Protein AF-0000000082936813 (afdb_homodimer)

InterPro domains:
  IPR010419 Carbon monoxide dehydrogenase subunit G [PF06240] (6-143)
  IPR010419 Carbon monoxide dehydrogenase subunit G [PTHR38588] (1-147)
  IPR023393 START-like domain superfamily [G3DSA:3.30.530.20] (1-150)

Structure (mmCIF, N/CA/C/O backbone):
data_AF-0000000082936813-model_v1
#
loop_
_entity.id
_entity.type
_entity.pdbx_description
1 polymer 'Carbon monoxide dehydrogenase subunit G'
#
loop_
_atom_site.group_PDB
_atom_site.id
_atom_site.type_symbol
_atom_site.label_atom_id
_atom_site.label_alt_id
_atom_site.label_comp_id
_atom_site.label_asym_id
_atom_site.label_entity_id
_atom_site.label_seq_id
_atom_site.pdbx_PDB_ins_code
_atom_site.Cartn_x
_atom_site.Cartn_y
_atom_site.Cartn_z
_atom_site.occupancy
_atom_site.B_iso_or_equiv
_atom_site.auth_seq_id
_atom_site.auth_comp_id
_atom_site.auth_asym_id
_atom_site.auth_atom_id
_atom_site.pdbx_PDB_model_num
ATOM 1 N N . MET A 1 1 ? 15.195 -4.957 1.199 1 90.19 1 MET A N 1
ATOM 2 C CA . MET A 1 1 ? 14.102 -4.023 1.428 1 90.19 1 MET A CA 1
ATOM 3 C C . MET A 1 1 ? 12.844 -4.762 1.879 1 90.19 1 MET A C 1
ATOM 5 O O . MET A 1 1 ? 12.539 -5.844 1.373 1 90.19 1 MET A O 1
ATOM 9 N N . TYR A 1 2 ? 12.188 -4.27 2.873 1 93.12 2 TYR A N 1
ATOM 10 C CA . TYR A 1 2 ? 10.945 -4.812 3.418 1 93.12 2 TYR A CA 1
ATOM 11 C C . TYR A 1 2 ? 9.742 -4.008 2.951 1 93.12 2 TYR A C 1
ATOM 13 O O . TYR A 1 2 ? 9.75 -2.775 3.006 1 93.12 2 TYR A O 1
ATOM 21 N N . LEU A 1 3 ? 8.719 -4.801 2.412 1 95.38 3 LEU A N 1
ATOM 22 C CA . LEU A 1 3 ? 7.496 -4.164 1.927 1 95.38 3 LEU A CA 1
ATOM 23 C C . LEU A 1 3 ? 6.258 -4.855 2.496 1 95.38 3 LEU A C 1
ATOM 25 O O . LEU A 1 3 ? 6.258 -6.07 2.695 1 95.38 3 LEU A O 1
ATOM 29 N N . LYS A 1 4 ? 5.242 -4.105 2.748 1 95.19 4 LYS A N 1
ATOM 30 C CA . LYS A 1 4 ? 3.969 -4.668 3.189 1 95.19 4 LYS A CA 1
ATOM 31 C C . LYS A 1 4 ? 2.795 -3.859 2.643 1 95.19 4 LYS A C 1
ATOM 33 O O . LYS A 1 4 ? 2.912 -2.65 2.43 1 95.19 4 LYS A O 1
ATOM 38 N N . ASN A 1 5 ? 1.759 -4.504 2.393 1 96.44 5 ASN A N 1
ATOM 39 C CA . ASN A 1 5 ? 0.532 -3.863 1.931 1 96.44 5 ASN A CA 1
ATOM 40 C C . ASN A 1 5 ? -0.662 -4.809 2.02 1 96.44 5 ASN A C 1
ATOM 42 O O . ASN A 1 5 ? -0.524 -5.949 2.471 1 96.44 5 ASN A O 1
ATOM 46 N N . GLN A 1 6 ? -1.822 -4.297 1.641 1 96.19 6 GLN A N 1
ATOM 47 C CA . GLN A 1 6 ? -3.047 -5.09 1.658 1 96.19 6 GLN A CA 1
ATOM 48 C C . GLN A 1 6 ? -3.988 -4.672 0.531 1 96.19 6 GLN A C 1
ATOM 50 O O . GLN A 1 6 ? -3.91 -3.547 0.035 1 9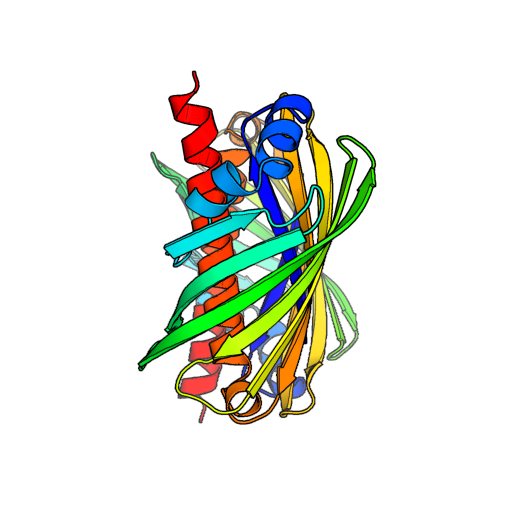6.19 6 GLN A O 1
ATOM 55 N N . PHE A 1 7 ? -4.859 -5.586 0.169 1 95.44 7 PHE A N 1
ATOM 56 C CA . PHE A 1 7 ? -5.957 -5.266 -0.737 1 95.44 7 PHE A CA 1
ATOM 57 C C . PHE A 1 7 ? -7.133 -6.211 -0.515 1 95.44 7 PHE A C 1
ATOM 59 O O . PHE A 1 7 ? -6.992 -7.242 0.146 1 95.44 7 PHE A O 1
ATOM 66 N N . LEU A 1 8 ? -8.273 -5.887 -1.036 1 95.31 8 LEU A N 1
ATOM 67 C CA . LEU A 1 8 ? -9.508 -6.641 -0.854 1 95.31 8 LEU A CA 1
ATOM 68 C C . LEU A 1 8 ? -9.93 -7.316 -2.154 1 95.31 8 LEU A C 1
ATOM 70 O O . LEU A 1 8 ? -9.781 -6.742 -3.234 1 95.31 8 LEU A O 1
ATOM 74 N N . ILE A 1 9 ? -10.438 -8.508 -1.993 1 95.75 9 ILE A N 1
ATOM 75 C CA . ILE A 1 9 ? -11.016 -9.242 -3.113 1 95.75 9 ILE A CA 1
ATOM 76 C C . ILE A 1 9 ? -12.477 -9.555 -2.822 1 95.75 9 ILE A C 1
ATOM 78 O O . ILE A 1 9 ? -12.812 -10.062 -1.748 1 95.75 9 ILE A O 1
ATOM 82 N N . GLU A 1 10 ? -13.328 -9.273 -3.791 1 94.81 10 GLU A N 1
ATOM 83 C CA . GLU A 1 10 ? -14.75 -9.586 -3.652 1 94.81 10 GLU A CA 1
ATOM 84 C C . GLU A 1 10 ? -15.023 -11.047 -3.996 1 94.81 10 GLU A C 1
ATOM 86 O O . GLU A 1 10 ? -15.695 -11.344 -4.988 1 94.81 10 GLU A O 1
ATOM 91 N N . ALA A 1 11 ? -14.609 -11.906 -3.195 1 96.25 11 ALA A N 1
ATOM 92 C CA . ALA A 1 11 ? -14.797 -13.352 -3.275 1 96.25 11 ALA A CA 1
ATOM 93 C C . ALA A 1 11 ? -14.508 -14.016 -1.931 1 96.25 11 ALA A C 1
ATOM 95 O O . ALA A 1 11 ? -13.828 -13.445 -1.08 1 96.25 11 ALA A O 1
ATOM 96 N N . SER A 1 12 ? -15 -15.172 -1.716 1 96.44 12 SER A N 1
ATOM 97 C CA . SER A 1 12 ? -14.82 -15.891 -0.458 1 96.44 12 SER A CA 1
ATOM 98 C C . SER A 1 12 ? -13.375 -16.359 -0.291 1 96.44 12 SER A C 1
ATOM 100 O O . SER A 1 12 ? -12.633 -16.469 -1.271 1 96.44 12 SER A O 1
ATOM 102 N N . GLN A 1 13 ? -13.023 -16.641 0.944 1 97.31 13 GLN A N 1
ATOM 103 C CA . GLN A 1 13 ? -11.68 -17.156 1.234 1 97.31 13 GLN A CA 1
ATOM 104 C C . GLN A 1 13 ? -11.406 -18.438 0.466 1 97.31 13 GLN A C 1
ATOM 106 O O . GLN A 1 13 ? -10.289 -18.656 -0.014 1 97.31 13 GLN A O 1
ATOM 111 N N . ASP A 1 14 ? -12.445 -19.281 0.313 1 97.25 14 ASP A N 1
ATOM 112 C CA . ASP A 1 14 ? -12.305 -20.516 -0.429 1 97.25 14 ASP A CA 1
ATOM 113 C C . ASP A 1 14 ? -11.961 -20.25 -1.894 1 97.25 14 ASP A C 1
ATOM 115 O O . ASP A 1 14 ? -11.055 -20.875 -2.447 1 97.25 14 ASP A O 1
ATOM 119 N N . GLU A 1 15 ? -12.664 -19.359 -2.48 1 96.75 15 GLU A N 1
ATOM 120 C CA . GLU A 1 15 ? -12.445 -19.031 -3.885 1 96.75 15 GLU A CA 1
ATOM 121 C C . GLU A 1 15 ? -11.062 -18.422 -4.102 1 96.75 15 GLU A C 1
ATOM 123 O O . GLU A 1 15 ? -10.352 -18.812 -5.035 1 96.75 15 GLU A O 1
ATOM 128 N N . VAL A 1 16 ? -10.688 -17.5 -3.219 1 97.88 16 VAL A N 1
ATOM 129 C CA . VAL A 1 16 ? -9.398 -16.828 -3.334 1 97.88 16 VAL A CA 1
ATOM 130 C C . VAL A 1 16 ? -8.273 -17.844 -3.166 1 97.88 16 VAL A C 1
ATOM 132 O O . VAL A 1 16 ? -7.32 -17.875 -3.949 1 97.88 16 VAL A O 1
ATOM 135 N N . TRP A 1 17 ? -8.461 -18.734 -2.201 1 98.19 17 TRP A N 1
ATOM 136 C CA . TRP A 1 17 ? -7.473 -19.781 -1.956 1 98.19 17 TRP A CA 1
ATOM 137 C C . TRP A 1 17 ? -7.289 -20.656 -3.193 1 98.19 17 TRP A C 1
ATOM 139 O O . TRP A 1 17 ? -6.156 -20.922 -3.615 1 98.19 17 TRP A O 1
ATOM 149 N N . SER A 1 18 ? -8.344 -21.047 -3.744 1 96.75 18 SER A N 1
ATOM 150 C CA . SER A 1 18 ? -8.297 -21.922 -4.914 1 96.75 18 SER A CA 1
ATOM 151 C C . SER A 1 18 ? -7.52 -21.281 -6.055 1 96.75 18 SER A C 1
ATOM 153 O O . SER A 1 18 ? -6.691 -21.938 -6.695 1 96.75 18 SER A O 1
ATOM 155 N N . VAL A 1 19 ? -7.742 -20 -6.254 1 96.12 19 VAL A N 1
ATOM 156 C CA . VAL A 1 19 ? -7.059 -19.281 -7.332 1 96.12 19 VAL A CA 1
ATOM 157 C C . VAL A 1 19 ? -5.586 -19.109 -6.977 1 96.12 19 VAL A C 1
ATOM 159 O O . VAL A 1 19 ? -4.707 -19.328 -7.812 1 96.12 19 VAL A O 1
ATOM 162 N N . PHE A 1 20 ? -5.293 -18.75 -5.691 1 97.69 20 PHE A N 1
ATOM 163 C CA . PHE A 1 20 ? -3.928 -18.438 -5.285 1 97.69 20 PHE A CA 1
ATOM 164 C C . PHE A 1 20 ? -3.066 -19.688 -5.289 1 97.69 20 PHE A C 1
ATOM 166 O O . PHE A 1 20 ? -1.852 -19.625 -5.488 1 97.69 20 PHE A O 1
ATOM 173 N N . MET A 1 21 ? -3.689 -20.828 -5.25 1 96.62 21 MET A N 1
ATOM 174 C CA . MET A 1 21 ? -2.947 -22.078 -5.234 1 96.62 21 MET A CA 1
ATOM 175 C C . MET A 1 21 ? -2.797 -22.641 -6.645 1 96.62 21 MET A C 1
ATOM 177 O O . MET A 1 21 ? -2.158 -23.672 -6.84 1 96.62 21 MET A O 1
ATOM 181 N N . ASP A 1 22 ? -3.332 -21.938 -7.574 1 94.75 22 ASP A N 1
ATOM 182 C CA . ASP A 1 22 ? -3.195 -22.281 -8.984 1 94.75 22 ASP A CA 1
ATOM 183 C C . ASP A 1 22 ? -2.205 -21.359 -9.688 1 94.75 22 ASP A C 1
ATOM 185 O O . ASP A 1 22 ? -2.582 -20.281 -10.164 1 94.75 22 ASP A O 1
ATOM 189 N N . ALA A 1 23 ? -0.978 -21.734 -9.797 1 93.62 23 ALA A N 1
ATOM 190 C CA . ALA A 1 23 ? 0.115 -20.906 -10.281 1 93.62 23 ALA A CA 1
ATOM 191 C C . ALA A 1 23 ? -0.159 -20.406 -11.695 1 93.62 23 ALA A C 1
ATOM 193 O O . ALA A 1 23 ? 0.16 -19.266 -12.039 1 93.62 23 ALA A O 1
ATOM 194 N N . GLU A 1 24 ? -0.694 -21.219 -12.5 1 91.88 24 GLU A N 1
ATOM 195 C CA . GLU A 1 24 ? -0.962 -20.844 -13.891 1 91.88 24 GLU A CA 1
ATOM 196 C C . GLU A 1 24 ? -2.066 -19.797 -13.969 1 91.88 24 GLU A C 1
ATOM 198 O O . GLU A 1 24 ? -1.962 -18.828 -14.734 1 91.88 24 GLU A O 1
ATOM 203 N N . LYS A 1 25 ? -3.117 -19.953 -13.148 1 93.25 25 LYS A N 1
ATOM 204 C CA . LYS A 1 25 ? -4.176 -18.953 -13.094 1 93.25 25 LYS A CA 1
ATOM 205 C C . LYS A 1 25 ? -3.656 -17.641 -12.523 1 93.25 25 LYS A C 1
ATOM 207 O O . LYS A 1 25 ? -3.947 -16.562 -13.062 1 93.25 25 LYS A O 1
ATOM 212 N N . LEU A 1 26 ? -2.854 -17.766 -11.539 1 95.5 26 LEU A N 1
ATOM 213 C CA . LEU A 1 26 ? -2.32 -16.578 -10.883 1 95.5 26 LEU A CA 1
ATOM 214 C C . LEU A 1 26 ? -1.331 -15.852 -11.789 1 95.5 26 LEU A C 1
ATOM 216 O O . LEU A 1 26 ? -1.274 -14.617 -11.797 1 95.5 26 LEU A O 1
ATOM 220 N N . GLY A 1 27 ? -0.529 -16.641 -12.508 1 96 27 GLY A N 1
ATOM 221 C CA . GLY A 1 27 ? 0.432 -16.062 -13.438 1 96 27 GLY A CA 1
ATOM 222 C C . GLY A 1 27 ? -0.197 -15.102 -14.43 1 96 27 GLY A C 1
ATOM 223 O O . GLY A 1 27 ? 0.401 -14.086 -14.773 1 96 27 GLY A O 1
ATOM 224 N N . LYS A 1 28 ? -1.382 -15.383 -14.836 1 95.88 28 LYS A N 1
ATOM 225 C CA . LYS A 1 28 ? -2.104 -14.547 -15.789 1 95.88 28 LYS A CA 1
ATOM 226 C C . LYS A 1 28 ? -2.475 -13.203 -15.172 1 95.88 28 LYS A C 1
ATOM 228 O O . LYS A 1 28 ? -2.756 -12.242 -15.891 1 95.88 28 LYS A O 1
ATOM 233 N N . CYS A 1 29 ? -2.471 -13.148 -13.883 1 97.31 29 CYS A N 1
ATOM 234 C CA . CYS A 1 29 ? -2.855 -11.922 -13.188 1 97.31 29 CYS A CA 1
ATOM 235 C C . CYS A 1 29 ? -1.631 -11.078 -12.852 1 97.31 29 CYS A C 1
ATOM 237 O O . CYS A 1 29 ? -1.761 -9.938 -12.414 1 97.31 29 CYS A O 1
ATOM 239 N N . VAL A 1 30 ? -0.383 -11.633 -12.953 1 97.56 30 VAL A N 1
ATOM 240 C CA . VAL A 1 30 ? 0.849 -10.922 -12.641 1 97.56 30 VAL A CA 1
ATOM 241 C C . VAL A 1 30 ? 1.285 -10.086 -13.844 1 97.56 30 VAL A C 1
ATOM 243 O O . VAL A 1 30 ? 1.627 -10.625 -14.891 1 97.56 30 VAL A O 1
ATOM 246 N N . PRO A 1 31 ? 1.365 -8.789 -13.711 1 97.62 31 PRO A N 1
ATOM 247 C CA . PRO A 1 31 ? 1.821 -7.973 -14.836 1 97.62 31 PRO A CA 1
ATOM 248 C C . PRO A 1 31 ? 3.217 -8.359 -15.32 1 97.62 31 PRO A C 1
ATOM 250 O O . PRO A 1 31 ? 4.137 -8.508 -14.508 1 97.62 31 PRO A O 1
ATOM 253 N N . GLY A 1 32 ? 3.35 -8.578 -16.625 1 97.75 32 GLY A N 1
ATOM 254 C CA . GLY A 1 32 ? 4.648 -8.852 -17.219 1 97.75 32 GLY A CA 1
ATOM 255 C C . GLY A 1 32 ? 4.984 -10.328 -17.266 1 97.75 32 GLY A C 1
ATOM 256 O O . GLY A 1 32 ? 6.016 -10.719 -17.828 1 97.75 32 GLY A O 1
ATOM 257 N N . CYS A 1 33 ? 4.188 -11.195 -16.609 1 98.31 33 CYS A N 1
ATOM 258 C CA . CYS A 1 33 ? 4.43 -12.633 -16.672 1 98.31 33 CYS A CA 1
ATOM 259 C C . CYS A 1 33 ? 4.152 -13.164 -18.078 1 98.31 33 CYS A C 1
ATOM 261 O O . CYS A 1 33 ? 3 -13.188 -18.516 1 98.31 33 CYS A O 1
ATOM 263 N N . LYS A 1 34 ? 5.125 -13.664 -18.719 1 98.06 34 LYS A N 1
ATOM 264 C CA . LYS A 1 34 ? 5.012 -14.125 -20.094 1 98.06 34 LYS A CA 1
ATOM 265 C C . LYS A 1 34 ? 4.766 -15.633 -20.156 1 98.06 34 LYS A C 1
ATOM 267 O O . LYS A 1 34 ? 4.02 -16.109 -21.016 1 98.06 34 LYS A O 1
ATOM 272 N N . GLU A 1 35 ? 5.477 -16.281 -19.344 1 97.69 35 GLU A N 1
ATOM 273 C CA . GLU A 1 35 ? 5.371 -17.734 -19.219 1 97.69 35 GLU A CA 1
ATOM 274 C C . GLU A 1 35 ? 5.477 -18.172 -17.75 1 97.69 35 GLU A C 1
ATOM 276 O O . GLU A 1 35 ? 6.219 -17.562 -16.969 1 97.69 35 GLU A O 1
ATOM 281 N N . ILE A 1 36 ? 4.73 -19.203 -17.453 1 97.69 36 ILE A N 1
ATOM 282 C CA . ILE A 1 36 ? 4.875 -19.859 -16.156 1 97.69 36 ILE A CA 1
ATOM 283 C C . ILE A 1 36 ? 4.633 -21.359 -16.297 1 97.69 36 ILE A C 1
ATOM 285 O O . ILE A 1 36 ? 3.736 -21.781 -17.031 1 97.69 36 ILE A O 1
ATOM 289 N N . MET A 1 37 ? 5.488 -22.078 -15.695 1 96.31 37 MET A N 1
ATOM 290 C CA . MET A 1 37 ? 5.414 -23.531 -15.773 1 96.31 37 MET A CA 1
ATOM 291 C C . MET A 1 37 ? 5.613 -24.156 -14.391 1 96.31 37 MET A C 1
ATOM 293 O O . MET A 1 37 ? 6.582 -23.844 -13.695 1 96.31 37 MET A O 1
ATOM 297 N N . MET A 1 38 ? 4.758 -25 -14.07 1 95.69 38 MET A N 1
ATOM 298 C CA . MET A 1 38 ? 4.953 -25.781 -12.852 1 95.69 38 MET A CA 1
ATOM 299 C C . MET A 1 38 ? 5.961 -26.906 -13.078 1 95.69 38 MET A C 1
ATOM 301 O O . MET A 1 38 ? 5.805 -27.703 -14.008 1 95.69 38 MET A O 1
ATOM 305 N N . ILE A 1 39 ? 6.961 -26.938 -12.258 1 96.12 39 ILE A N 1
ATOM 306 C CA . ILE A 1 39 ? 7.984 -27.969 -12.391 1 96.12 39 ILE A CA 1
ATOM 307 C C . ILE A 1 39 ? 7.715 -29.094 -11.391 1 96.12 39 ILE A C 1
ATOM 309 O O . ILE A 1 39 ? 8.156 -30.234 -11.594 1 96.12 39 ILE A O 1
ATOM 313 N N . SER A 1 40 ? 7.105 -28.797 -10.305 1 96.88 40 SER A N 1
ATOM 314 C CA . SER A 1 40 ? 6.59 -29.703 -9.281 1 96.88 40 SER A CA 1
ATOM 315 C C . SER A 1 40 ? 5.336 -29.141 -8.625 1 96.88 40 SER A C 1
ATOM 317 O O . SER A 1 40 ? 4.895 -28.031 -8.961 1 96.88 40 SER A O 1
ATOM 319 N N . PRO A 1 41 ? 4.762 -29.828 -7.73 1 95.38 41 PRO A N 1
ATOM 320 C CA . PRO A 1 41 ? 3.578 -29.297 -7.055 1 95.38 41 PRO A CA 1
ATOM 321 C C . PRO A 1 41 ? 3.869 -28 -6.285 1 95.38 41 PRO A C 1
ATOM 323 O O . PRO A 1 41 ? 2.945 -27.266 -5.945 1 95.38 41 PRO A O 1
ATOM 326 N N . THR A 1 42 ? 5.156 -27.719 -5.988 1 97.31 42 THR A N 1
ATOM 327 C CA . THR A 1 42 ? 5.461 -26.562 -5.156 1 97.31 42 THR A CA 1
ATOM 328 C C . THR A 1 42 ? 6.461 -25.641 -5.855 1 97.31 42 THR A C 1
ATOM 330 O O . THR A 1 42 ? 6.832 -24.594 -5.316 1 97.31 42 THR A O 1
ATOM 333 N N . LYS A 1 43 ? 6.914 -26.078 -7.031 1 98.12 43 LYS A N 1
ATOM 334 C CA . LYS A 1 43 ? 7.941 -25.281 -7.703 1 98.12 43 LYS A CA 1
ATOM 335 C C . LYS A 1 43 ? 7.48 -24.844 -9.086 1 98.12 43 LYS A C 1
ATOM 337 O O . LYS A 1 43 ? 6.828 -25.609 -9.805 1 98.12 43 LYS A O 1
ATOM 342 N N . TYR A 1 44 ? 7.91 -23.625 -9.484 1 97.81 44 TYR A N 1
ATOM 343 C CA . TYR A 1 44 ? 7.547 -23.094 -10.789 1 97.81 44 TYR A CA 1
ATOM 344 C C . TYR A 1 44 ? 8.68 -22.25 -11.367 1 97.81 44 TYR A C 1
ATOM 346 O O . TYR A 1 44 ? 9.516 -21.734 -10.625 1 97.81 44 TYR A O 1
ATOM 354 N N . ASP A 1 45 ? 8.664 -22.188 -12.648 1 98.12 45 ASP A N 1
ATOM 355 C CA . ASP A 1 45 ? 9.531 -21.297 -13.406 1 98.12 45 ASP A CA 1
ATOM 356 C C . ASP A 1 45 ? 8.711 -20.297 -14.227 1 98.12 45 ASP A C 1
ATOM 358 O O . ASP A 1 45 ? 7.598 -20.609 -14.664 1 98.12 45 ASP A O 1
ATOM 362 N N . ALA A 1 46 ? 9.297 -19.141 -14.391 1 98.19 46 ALA A N 1
ATOM 363 C CA . ALA A 1 46 ? 8.57 -18.125 -15.148 1 98.19 46 ALA A CA 1
ATOM 364 C C . ALA A 1 46 ? 9.531 -17.219 -15.906 1 98.19 46 ALA A C 1
ATOM 366 O O . ALA A 1 46 ? 10.695 -17.078 -15.523 1 98.19 46 ALA A O 1
ATOM 367 N N . VAL A 1 47 ? 9.055 -16.672 -16.953 1 98.38 47 VAL A N 1
ATOM 368 C CA . VAL A 1 47 ? 9.688 -15.57 -17.688 1 98.38 47 VAL A CA 1
ATOM 369 C C . VAL A 1 47 ? 8.891 -14.281 -17.469 1 98.38 47 VAL A C 1
ATOM 371 O O . VAL A 1 47 ? 7.688 -14.242 -17.734 1 98.38 47 VAL A O 1
ATOM 374 N N . MET A 1 48 ? 9.648 -13.281 -16.969 1 97.94 48 MET A N 1
ATOM 375 C CA . MET A 1 48 ? 8.992 -12.016 -16.641 1 97.94 48 MET A CA 1
ATOM 376 C C . MET A 1 48 ? 9.578 -10.875 -17.453 1 97.94 48 MET A C 1
ATOM 378 O O . MET A 1 48 ? 10.789 -10.828 -17.688 1 97.94 48 MET A O 1
ATOM 382 N N . GLU A 1 49 ? 8.727 -9.945 -17.812 1 97.81 49 GLU A N 1
ATOM 383 C CA . GLU A 1 49 ? 9.148 -8.656 -18.359 1 97.81 49 GLU A CA 1
ATOM 384 C C . GLU A 1 49 ? 8.68 -7.504 -17.484 1 97.81 49 GLU A C 1
ATOM 386 O O . GLU A 1 49 ? 7.48 -7.234 -17.391 1 97.81 49 GLU A O 1
ATOM 391 N N . VAL A 1 50 ? 9.664 -6.863 -16.922 1 96.25 50 VAL A N 1
ATOM 392 C CA . VAL A 1 50 ? 9.359 -5.773 -16 1 96.25 50 VAL A CA 1
ATOM 393 C C . VAL A 1 50 ? 9.766 -4.441 -16.609 1 96.25 50 VAL A C 1
ATOM 395 O O . VAL A 1 50 ? 10.922 -4.258 -17.016 1 96.25 50 VAL A O 1
ATOM 398 N N . LYS A 1 51 ? 8.867 -3.557 -16.734 1 94.44 51 LYS A N 1
ATOM 399 C CA . LYS A 1 51 ? 9.133 -2.213 -17.234 1 94.44 51 LYS A CA 1
ATOM 400 C C . LYS A 1 51 ? 9.477 -1.256 -16.094 1 94.44 51 LYS A C 1
ATOM 402 O O . LYS A 1 51 ? 8.656 -1.014 -15.211 1 94.44 51 LYS A O 1
ATOM 407 N N . ILE A 1 52 ? 10.68 -0.833 -16.234 1 90.75 52 ILE A N 1
ATOM 408 C CA . ILE A 1 52 ? 11.047 0.253 -15.328 1 90.75 52 ILE A CA 1
ATOM 409 C C . ILE A 1 52 ? 11.203 1.549 -16.125 1 90.75 52 ILE A C 1
ATOM 411 O O . ILE A 1 52 ? 11.273 1.527 -17.344 1 90.75 52 ILE A O 1
ATOM 415 N N . GLN A 1 53 ? 10.828 2.854 -15.664 1 82.06 53 GLN A N 1
ATOM 416 C CA . GLN A 1 53 ? 10.703 4.168 -16.281 1 82.06 53 GLN A CA 1
ATOM 417 C C . GLN A 1 53 ? 11.586 4.277 -17.531 1 82.06 53 GLN A C 1
ATOM 419 O O . GLN A 1 53 ? 11.141 4.742 -18.578 1 82.06 53 GLN A O 1
ATOM 424 N N . PHE A 1 54 ? 12.812 3.703 -17.625 1 86.56 54 PHE A N 1
ATOM 425 C CA . PHE A 1 54 ? 13.727 3.982 -18.734 1 86.56 54 PHE A CA 1
ATOM 426 C C . PHE A 1 54 ? 14.055 2.707 -19.5 1 86.56 54 PHE A C 1
ATOM 428 O O . PHE A 1 54 ? 14.656 2.758 -20.562 1 86.56 54 PHE A O 1
ATOM 435 N N . MET A 1 55 ? 13.586 1.619 -19.109 1 91.06 55 MET A N 1
ATOM 436 C CA . MET A 1 55 ? 13.945 0.386 -19.797 1 91.06 55 MET A CA 1
ATOM 437 C C . MET A 1 55 ? 13.023 -0.756 -19.391 1 91.06 55 MET A C 1
ATOM 439 O O . MET A 1 55 ? 12.289 -0.642 -18.406 1 91.06 55 MET A O 1
ATOM 443 N N . THR A 1 56 ? 13.078 -1.81 -20.219 1 95.5 56 THR A N 1
ATOM 444 C CA . THR A 1 56 ? 12.422 -3.068 -19.891 1 95.5 56 THR A CA 1
ATOM 445 C C . THR A 1 56 ? 13.453 -4.148 -19.578 1 95.5 56 THR A C 1
ATOM 447 O O . THR A 1 56 ? 14.422 -4.324 -20.328 1 95.5 56 THR A O 1
ATOM 450 N N . ILE A 1 57 ? 13.25 -4.859 -18.5 1 95.25 57 ILE A N 1
ATOM 451 C CA . ILE A 1 57 ? 14.164 -5.926 -18.109 1 95.25 57 ILE A CA 1
ATOM 452 C C . ILE A 1 57 ? 13.445 -7.27 -18.156 1 95.25 57 ILE A C 1
ATOM 454 O O . ILE A 1 57 ? 12.352 -7.414 -17.609 1 95.25 57 ILE A O 1
ATOM 458 N N . THR A 1 58 ? 14.078 -8.195 -18.781 1 97.56 58 THR A N 1
ATOM 459 C CA . THR A 1 58 ? 13.562 -9.555 -18.812 1 97.56 58 THR A CA 1
ATOM 460 C C . THR A 1 58 ? 14.242 -10.414 -17.75 1 97.56 58 THR A C 1
ATOM 462 O O . THR A 1 58 ? 15.469 -10.375 -17.609 1 97.56 58 THR A O 1
ATOM 465 N N . PHE A 1 59 ? 13.461 -11.203 -17.016 1 97.62 59 PHE A N 1
ATOM 466 C CA . PHE A 1 59 ? 13.969 -12.062 -15.961 1 97.62 59 PHE A CA 1
ATOM 467 C C . PHE A 1 59 ? 13.586 -13.516 -16.219 1 97.62 59 PHE A C 1
ATOM 469 O O . PHE A 1 59 ? 12.469 -13.805 -16.656 1 97.62 59 PHE A O 1
ATOM 476 N N . GLN A 1 60 ? 14.508 -14.352 -15.945 1 98.25 60 GLN A N 1
ATOM 477 C CA . GLN A 1 60 ? 14.18 -15.742 -15.641 1 98.25 60 GLN A CA 1
ATOM 478 C C . GLN A 1 60 ? 14.016 -15.945 -14.141 1 98.25 60 GLN A C 1
ATOM 480 O O . GLN A 1 60 ? 14.961 -15.758 -13.375 1 98.25 60 GLN A O 1
ATOM 485 N N . ALA A 1 61 ? 12.836 -16.391 -13.781 1 98 61 ALA A N 1
ATOM 486 C CA . ALA A 1 61 ? 12.539 -16.484 -12.352 1 98 61 ALA A CA 1
ATOM 487 C C . ALA A 1 61 ? 12.148 -17.906 -11.961 1 98 61 ALA A C 1
ATOM 489 O O . ALA A 1 61 ? 11.68 -18.688 -12.789 1 98 61 ALA A O 1
ATOM 490 N N . SER A 1 62 ? 12.422 -18.156 -10.727 1 98.25 62 SER A N 1
ATOM 491 C CA . SER A 1 62 ? 11.977 -19.406 -10.102 1 98.25 62 SER A CA 1
ATOM 492 C C . SER A 1 62 ? 11.32 -19.141 -8.75 1 98.25 62 SER A C 1
ATOM 494 O O . SER A 1 62 ? 11.734 -18.234 -8.023 1 98.25 62 SER A O 1
ATOM 496 N N . GLY A 1 63 ? 10.289 -20 -8.453 1 98 63 GLY A N 1
ATOM 497 C CA . GLY A 1 63 ? 9.594 -19.875 -7.18 1 98 63 GLY A CA 1
ATOM 498 C C . GLY A 1 63 ? 9.297 -21.219 -6.531 1 98 63 GLY A C 1
ATOM 499 O O . GLY A 1 63 ? 9.219 -22.234 -7.215 1 98 63 GLY A O 1
ATOM 500 N N . GLU A 1 64 ? 9.133 -21.125 -5.242 1 98.5 64 GLU A N 1
ATOM 501 C CA . GLU A 1 64 ? 8.797 -22.328 -4.469 1 98.5 64 GLU A CA 1
ATOM 502 C C . GLU A 1 64 ? 7.793 -22 -3.363 1 98.5 64 GLU A C 1
ATOM 504 O O . GLU A 1 64 ? 7.996 -21.062 -2.592 1 98.5 64 GLU A O 1
ATOM 509 N N . LEU A 1 65 ? 6.738 -22.781 -3.314 1 98.44 65 LEU A N 1
ATOM 510 C CA . LEU A 1 65 ? 5.836 -22.75 -2.17 1 98.44 65 LEU A CA 1
ATOM 511 C C . LEU A 1 65 ? 6.48 -23.406 -0.951 1 98.44 65 LEU A C 1
ATOM 513 O O . LEU A 1 65 ? 6.641 -24.625 -0.905 1 98.44 65 LEU A O 1
ATOM 517 N N . LYS A 1 66 ? 6.766 -22.609 0.072 1 98.69 66 LYS A N 1
ATOM 518 C CA . LYS A 1 66 ? 7.5 -23.109 1.23 1 98.69 66 LYS A CA 1
ATOM 519 C C . LYS A 1 66 ? 6.547 -23.594 2.318 1 98.69 66 LYS A C 1
ATOM 521 O O . LYS A 1 66 ? 6.887 -24.5 3.09 1 98.69 66 LYS A O 1
ATOM 526 N N . ASP A 1 67 ? 5.434 -22.969 2.381 1 98.5 67 ASP A N 1
ATOM 527 C CA . ASP A 1 67 ? 4.434 -23.344 3.373 1 98.5 67 ASP A CA 1
ATOM 528 C C . ASP A 1 67 ? 3.043 -22.859 2.957 1 98.5 67 ASP A C 1
ATOM 530 O O . ASP A 1 67 ? 2.906 -21.844 2.281 1 98.5 67 ASP A O 1
ATOM 534 N N . ALA A 1 68 ? 2.1 -23.672 3.27 1 98.31 68 ALA A N 1
ATOM 535 C CA . ALA A 1 68 ? 0.701 -23.328 3.02 1 98.31 68 ALA A CA 1
ATOM 536 C C . ALA A 1 68 ? -0.191 -23.797 4.164 1 98.31 68 ALA A C 1
ATOM 538 O O . ALA A 1 68 ? -0.293 -25 4.426 1 98.31 68 ALA A O 1
ATOM 539 N N . LYS A 1 69 ? -0.742 -22.859 4.863 1 98.44 69 LYS A N 1
ATOM 540 C CA . LYS A 1 69 ? -1.831 -23.156 5.793 1 98.44 69 LYS A CA 1
ATOM 541 C C . LYS A 1 69 ? -3.188 -22.891 5.145 1 98.44 69 LYS A C 1
ATOM 543 O O . LYS A 1 69 ? -3.578 -21.734 4.941 1 98.44 69 LYS A O 1
ATOM 548 N N . GLU A 1 70 ? -3.891 -23.859 4.891 1 97.56 70 GLU A N 1
ATOM 549 C CA . GLU A 1 70 ? -5.086 -23.828 4.055 1 97.56 70 GLU A CA 1
ATOM 550 C C . GLU A 1 70 ? -5.984 -22.656 4.414 1 97.56 70 GLU A C 1
ATOM 552 O O . GLU A 1 70 ? -6.371 -22.484 5.574 1 97.56 70 GLU A O 1
ATOM 557 N N . LYS A 1 71 ? -6.219 -21.781 3.457 1 97.5 71 LYS A N 1
ATOM 558 C CA . LYS A 1 71 ? -7.145 -20.656 3.441 1 97.5 71 LYS A CA 1
ATOM 559 C C . LYS A 1 71 ? -6.656 -19.531 4.352 1 97.5 71 LYS A C 1
ATOM 561 O O . LYS A 1 71 ? -7.348 -18.531 4.535 1 97.5 71 LYS A O 1
ATOM 566 N N . GLU A 1 72 ? -5.473 -19.719 4.887 1 97.81 72 GLU A N 1
ATOM 567 C CA . GLU A 1 72 ? -5.062 -18.734 5.891 1 97.81 72 GLU A CA 1
ATOM 568 C C . GLU A 1 72 ? -3.77 -18.031 5.484 1 97.81 72 GLU A C 1
ATOM 570 O O . GLU A 1 72 ? -3.678 -16.812 5.547 1 97.81 72 GLU A O 1
ATOM 575 N N . GLN A 1 73 ? -2.789 -18.844 5.109 1 98.75 73 GLN A N 1
ATOM 576 C CA . GLN A 1 73 ? -1.474 -18.25 4.91 1 98.75 73 GLN A CA 1
ATOM 577 C C . GLN A 1 73 ? -0.699 -18.984 3.818 1 98.75 73 GLN A C 1
ATOM 579 O O . GLN A 1 73 ? -0.722 -20.219 3.754 1 98.75 73 GLN A O 1
ATOM 584 N N . ILE A 1 74 ? 0.052 -18.266 2.959 1 98.62 74 ILE A N 1
ATOM 585 C CA . ILE A 1 74 ? 0.932 -18.781 1.917 1 98.62 74 ILE A CA 1
ATOM 586 C C . ILE A 1 74 ? 2.324 -18.172 2.066 1 98.62 74 ILE A C 1
ATOM 588 O O . ILE A 1 74 ? 2.461 -16.953 2.242 1 98.62 74 ILE A O 1
ATOM 592 N N . THR A 1 75 ? 3.359 -18.984 2.084 1 98.88 75 THR A N 1
ATOM 593 C CA . THR A 1 75 ? 4.746 -18.531 2.082 1 98.88 75 THR A CA 1
ATOM 594 C C . THR A 1 75 ? 5.469 -19 0.824 1 98.88 75 THR A C 1
ATOM 596 O O . THR A 1 75 ? 5.512 -20.203 0.54 1 98.88 75 THR A O 1
ATOM 599 N N . VAL A 1 76 ? 6.027 -18.047 0.08 1 98.56 76 VAL A N 1
ATOM 600 C CA . VAL A 1 76 ? 6.723 -18.359 -1.168 1 98.56 76 VAL A CA 1
ATOM 601 C C . VAL A 1 76 ? 8.117 -17.734 -1.15 1 98.56 76 VAL A C 1
ATOM 603 O O . VAL A 1 76 ? 8.289 -16.609 -0.673 1 98.56 76 VAL A O 1
ATOM 606 N N . GLU A 1 77 ? 9.062 -18.422 -1.653 1 98.75 77 GLU A N 1
ATOM 607 C CA . GLU A 1 77 ? 10.383 -17.891 -1.946 1 98.75 77 GLU A CA 1
ATOM 608 C C . GLU A 1 77 ? 10.648 -17.859 -3.449 1 98.75 77 GLU A C 1
ATOM 610 O O . GLU A 1 77 ? 10.297 -18.797 -4.164 1 98.75 77 GLU A O 1
ATOM 615 N N . MET A 1 78 ? 11.234 -16.766 -3.889 1 98.38 78 MET A N 1
ATOM 616 C CA . MET A 1 78 ? 11.469 -16.594 -5.316 1 98.38 78 MET A CA 1
ATOM 617 C C . MET A 1 78 ? 12.883 -16.078 -5.578 1 98.38 78 MET A C 1
ATOM 619 O O . MET A 1 78 ? 13.406 -15.281 -4.797 1 98.38 78 MET A O 1
ATOM 623 N N . THR A 1 79 ? 13.398 -16.5 -6.691 1 98.19 79 THR A N 1
ATOM 624 C CA . THR A 1 79 ? 14.648 -15.961 -7.223 1 98.19 79 THR A CA 1
ATOM 625 C C . THR A 1 79 ? 14.5 -15.617 -8.703 1 98.19 79 THR A C 1
ATOM 627 O O . THR A 1 79 ? 13.641 -16.172 -9.391 1 98.19 79 THR A O 1
ATOM 630 N N . GLY A 1 80 ? 15.289 -14.609 -9.117 1 97.62 80 GLY A N 1
ATOM 631 C CA . GLY A 1 80 ? 15.25 -14.242 -10.523 1 97.62 80 GLY A CA 1
ATOM 632 C C . GLY A 1 80 ? 16.562 -13.648 -11.023 1 97.62 80 GLY A C 1
ATOM 633 O O . GLY A 1 80 ? 17.234 -12.93 -10.289 1 97.62 80 GLY A O 1
ATOM 634 N N . LYS A 1 81 ? 16.828 -13.969 -12.266 1 96.88 81 LYS A N 1
ATOM 635 C CA . LYS A 1 81 ? 18.016 -13.453 -12.938 1 96.88 81 LYS A CA 1
ATOM 636 C C . LYS A 1 81 ? 17.641 -12.68 -14.195 1 96.88 81 LYS A C 1
ATOM 638 O O . LYS A 1 81 ? 16.922 -13.195 -15.055 1 96.88 81 LYS A O 1
ATOM 643 N N . PRO A 1 82 ? 18.188 -11.406 -14.25 1 95.69 82 PRO A N 1
ATOM 644 C CA . PRO A 1 82 ? 17.984 -10.711 -15.523 1 95.69 82 PRO A CA 1
ATOM 645 C C . PRO A 1 82 ? 18.766 -11.344 -16.672 1 95.69 82 PRO A C 1
ATOM 647 O O . PRO A 1 82 ? 19.891 -11.828 -16.469 1 95.69 82 PRO A O 1
ATOM 650 N N . VAL A 1 83 ? 18.172 -11.25 -17.781 1 93.19 83 VAL A N 1
ATOM 651 C CA . VAL A 1 83 ? 18.766 -11.891 -18.953 1 93.19 83 VAL A CA 1
ATOM 652 C C . VAL A 1 83 ? 19.922 -11.039 -19.469 1 93.19 83 VAL A C 1
ATOM 654 O O . VAL A 1 83 ? 20.984 -11.57 -19.844 1 93.19 83 VAL A O 1
ATOM 657 N N . ALA A 1 84 ? 19.75 -9.672 -19.484 1 89.12 84 ALA A N 1
ATOM 658 C CA . ALA A 1 84 ? 20.719 -8.805 -20.141 1 89.12 84 ALA A CA 1
ATOM 659 C C . ALA A 1 84 ? 21.516 -8 -19.109 1 89.12 84 ALA A C 1
ATOM 661 O O . ALA A 1 84 ? 22.297 -7.117 -19.469 1 89.12 84 ALA A O 1
ATOM 662 N N . LEU A 1 85 ? 21.281 -8.156 -17.859 1 84 85 LEU A N 1
ATOM 663 C CA . LEU A 1 85 ? 21.969 -7.41 -16.797 1 84 85 LEU A CA 1
ATOM 664 C C . LEU A 1 85 ? 22.578 -8.359 -15.781 1 84 85 LEU A C 1
ATOM 666 O O . LEU A 1 85 ? 22.109 -9.484 -15.609 1 84 85 LEU A O 1
ATOM 670 N N . VAL A 1 86 ? 23.703 -7.859 -15.242 1 87.19 86 VAL A N 1
ATOM 671 C CA . VAL A 1 86 ? 24.266 -8.602 -14.117 1 87.19 86 VAL A CA 1
ATOM 672 C C . VAL A 1 86 ? 23.438 -8.328 -12.859 1 87.19 86 VAL A C 1
ATOM 674 O O . VAL A 1 86 ? 23.125 -7.18 -12.555 1 87.19 86 VAL A O 1
ATOM 677 N N . GLY A 1 87 ? 23.078 -9.508 -12.148 1 92.56 87 GLY A N 1
ATOM 678 C CA . GLY A 1 87 ? 22.375 -9.336 -10.891 1 92.56 87 GLY A CA 1
ATOM 679 C C . GLY A 1 87 ? 21.406 -10.477 -10.594 1 92.56 87 GLY A C 1
ATOM 680 O O . GLY A 1 87 ? 21.266 -11.398 -11.391 1 92.56 87 GLY A O 1
ATOM 681 N N . LEU A 1 88 ? 20.875 -10.406 -9.406 1 95 88 LEU A N 1
ATOM 682 C CA . LEU A 1 88 ? 19.953 -11.406 -8.875 1 95 88 LEU A CA 1
ATOM 683 C C . LEU A 1 88 ? 19 -10.789 -7.859 1 95 88 LEU A C 1
ATOM 685 O O . LEU A 1 88 ? 19.406 -9.945 -7.059 1 95 88 LEU A O 1
ATOM 689 N N . PHE A 1 89 ? 17.75 -11.227 -8.023 1 96.44 89 PHE A N 1
ATOM 690 C CA . PHE A 1 89 ? 16.906 -10.891 -6.883 1 96.44 89 PHE A CA 1
ATOM 691 C C . PHE A 1 89 ? 16.484 -12.148 -6.133 1 96.44 89 PHE A C 1
ATOM 693 O O . PHE A 1 89 ? 16.359 -13.219 -6.73 1 96.44 89 PHE A O 1
ATOM 700 N N . ARG A 1 90 ? 16.344 -12.031 -4.816 1 98.12 90 ARG A N 1
ATOM 701 C CA . ARG A 1 90 ? 15.727 -13 -3.912 1 98.12 90 ARG A CA 1
ATOM 702 C C . ARG A 1 90 ? 14.594 -12.367 -3.115 1 98.12 90 ARG A C 1
ATOM 704 O O . ARG A 1 90 ? 14.734 -11.258 -2.604 1 98.12 90 ARG A O 1
ATOM 711 N N . ASN A 1 91 ? 13.469 -13.125 -3.08 1 98.44 91 ASN A N 1
ATOM 712 C CA . ASN A 1 91 ? 12.305 -12.586 -2.381 1 98.44 91 ASN A CA 1
ATOM 713 C C . ASN A 1 91 ? 11.648 -13.648 -1.499 1 98.44 91 ASN A C 1
ATOM 715 O O . ASN A 1 91 ? 11.453 -14.781 -1.93 1 98.44 91 ASN A O 1
ATOM 719 N N . LYS A 1 92 ? 11.352 -13.289 -0.276 1 98.75 92 LYS A N 1
ATOM 720 C CA . LYS A 1 92 ? 10.445 -14.055 0.574 1 98.75 92 LYS A CA 1
ATOM 721 C C . LYS A 1 92 ? 9.102 -13.344 0.731 1 98.75 92 LYS A C 1
ATOM 723 O O . LYS A 1 92 ? 9.047 -12.219 1.229 1 98.75 92 LYS A O 1
ATOM 728 N N . LEU A 1 93 ? 8.055 -14.031 0.328 1 98.62 93 LEU A N 1
ATOM 729 C CA . LEU A 1 93 ? 6.711 -13.469 0.337 1 98.62 93 LEU A CA 1
ATOM 730 C C . LEU A 1 93 ? 5.809 -14.234 1.294 1 98.62 93 LEU A C 1
ATOM 732 O O . LEU A 1 93 ? 5.738 -15.469 1.238 1 98.62 93 LEU A O 1
ATOM 736 N N . ILE A 1 94 ? 5.129 -13.516 2.18 1 98.81 94 ILE A N 1
ATOM 737 C CA . ILE A 1 94 ? 4.109 -14.086 3.055 1 98.81 94 ILE A CA 1
ATOM 738 C C . ILE A 1 94 ? 2.764 -13.414 2.781 1 98.81 94 ILE A C 1
ATOM 740 O O . ILE A 1 94 ? 2.662 -12.188 2.789 1 98.81 94 ILE A O 1
ATOM 744 N N . VAL A 1 95 ? 1.789 -14.242 2.525 1 98.69 95 VAL A N 1
ATOM 745 C CA . VAL A 1 95 ? 0.436 -13.773 2.244 1 98.69 95 VAL A CA 1
ATOM 746 C C . VAL A 1 95 ? -0.529 -14.32 3.293 1 98.69 95 VAL A C 1
ATOM 748 O O . VAL A 1 95 ? -0.533 -15.516 3.574 1 98.69 95 VAL A O 1
ATOM 751 N N . ASN A 1 96 ? -1.315 -13.5 3.865 1 98.75 96 ASN A N 1
ATOM 752 C CA . ASN A 1 96 ? -2.379 -13.883 4.785 1 98.75 96 ASN A CA 1
ATOM 753 C C . ASN A 1 96 ? -3.758 -13.562 4.219 1 98.75 96 ASN A C 1
ATOM 755 O O . ASN A 1 96 ? -3.965 -12.484 3.656 1 98.75 96 ASN A O 1
ATOM 759 N N . LEU A 1 97 ? -4.66 -14.523 4.363 1 98.62 97 LEU A N 1
ATOM 760 C CA . LEU A 1 97 ? -6.043 -14.352 3.926 1 98.62 97 LEU A CA 1
ATOM 761 C C . LEU A 1 97 ? -6.988 -14.312 5.121 1 98.62 97 LEU A C 1
ATOM 763 O O . LEU A 1 97 ? -6.926 -15.18 5.996 1 98.62 97 LEU A O 1
ATOM 767 N N . THR A 1 98 ? -7.828 -13.312 5.145 1 97.5 98 THR A N 1
ATOM 768 C CA . THR A 1 98 ? -8.82 -13.188 6.203 1 97.5 98 THR A CA 1
ATOM 769 C C . THR A 1 98 ? -10.188 -12.828 5.629 1 97.5 98 THR A C 1
ATOM 771 O O . THR A 1 98 ? -10.297 -11.93 4.793 1 97.5 98 THR A O 1
ATOM 774 N N . GLU A 1 99 ? -11.156 -13.477 6.082 1 95.75 99 GLU A N 1
ATOM 775 C CA . GLU A 1 99 ? -12.516 -13.172 5.645 1 95.75 99 GLU A CA 1
ATOM 776 C C . GLU A 1 99 ? -13.055 -11.93 6.348 1 95.75 99 GLU A C 1
ATOM 778 O O . GLU A 1 99 ? -12.859 -11.758 7.555 1 95.75 99 GLU A O 1
ATOM 783 N N . THR A 1 100 ? -13.75 -11.117 5.551 1 91.81 100 THR A N 1
ATOM 784 C CA . THR A 1 100 ? -14.398 -9.953 6.141 1 91.81 100 THR A CA 1
ATOM 785 C C . THR A 1 100 ? -15.859 -10.266 6.469 1 91.81 100 THR A C 1
ATOM 787 O O . THR A 1 100 ? -16.375 -11.312 6.078 1 91.81 100 THR A O 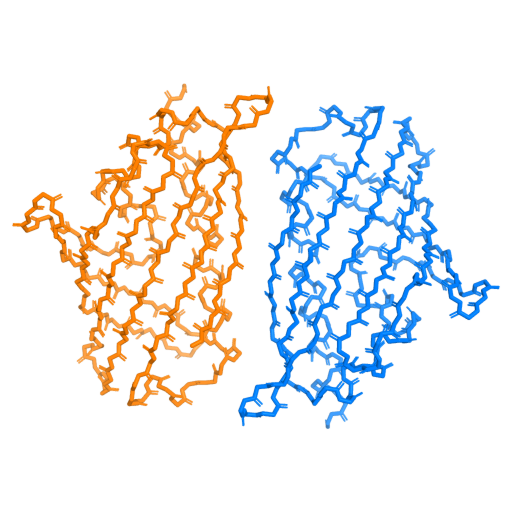1
ATOM 790 N N . GLU A 1 101 ? -16.547 -9.359 7.164 1 87.44 101 GLU A N 1
ATOM 791 C CA . GLU A 1 101 ? -17.938 -9.516 7.547 1 87.44 101 GLU A CA 1
ATOM 792 C C . GLU A 1 101 ? -18.844 -9.531 6.32 1 87.44 101 GLU A C 1
ATOM 794 O O . GLU A 1 101 ? -19.922 -10.125 6.348 1 87.44 101 GLU A O 1
ATOM 799 N N . ASN A 1 102 ? -18.453 -8.992 5.188 1 88.12 102 ASN A N 1
ATOM 800 C CA . ASN A 1 102 ? -19.266 -8.875 3.98 1 88.12 102 ASN A CA 1
ATOM 801 C C . ASN A 1 102 ? -18.984 -10.008 3 1 88.12 102 ASN A C 1
ATOM 803 O O . ASN A 1 102 ? -19.391 -9.945 1.839 1 88.12 102 ASN A O 1
ATOM 807 N N . GLY A 1 103 ? -18.188 -10.984 3.465 1 91.75 103 GLY A N 1
ATOM 808 C CA . GLY A 1 103 ? -17.922 -12.148 2.629 1 91.75 103 GLY A CA 1
ATOM 809 C C . GLY A 1 103 ? -16.781 -11.938 1.648 1 91.75 103 GLY A C 1
ATOM 810 O O . GLY A 1 103 ? -16.594 -12.742 0.728 1 91.75 103 GLY A O 1
ATOM 811 N N . GLU A 1 104 ? -16.094 -10.836 1.779 1 94.56 104 GLU A N 1
ATOM 812 C CA . GLU A 1 104 ? -14.898 -10.555 0.989 1 94.56 104 GLU A CA 1
ATOM 813 C C . GLU A 1 104 ? -13.656 -11.125 1.653 1 94.56 104 GLU A C 1
ATOM 815 O O . GLU A 1 104 ? -13.711 -11.609 2.785 1 94.56 104 GLU A O 1
ATOM 820 N N . THR A 1 105 ? -12.547 -11.148 0.951 1 97.25 105 THR A N 1
ATOM 821 C CA . THR A 1 105 ? -11.289 -11.609 1.514 1 97.25 105 THR A CA 1
ATOM 822 C C . THR A 1 105 ? -10.266 -10.477 1.561 1 97.25 105 THR A C 1
ATOM 824 O O . THR A 1 105 ? -9.945 -9.883 0.53 1 97.25 105 THR A O 1
ATOM 827 N N . LEU A 1 106 ? -9.797 -10.172 2.746 1 96.94 106 LEU A N 1
ATOM 828 C CA . LEU A 1 106 ? -8.664 -9.273 2.916 1 96.94 106 LEU A CA 1
ATOM 829 C C . LEU A 1 106 ? -7.348 -10.008 2.709 1 96.94 106 LEU A C 1
ATOM 831 O O . LEU A 1 106 ? -7.082 -11.016 3.375 1 96.94 106 LEU A O 1
ATOM 835 N N . VAL A 1 107 ? -6.555 -9.531 1.78 1 97.94 107 VAL A N 1
ATOM 836 C CA . VAL A 1 107 ? -5.223 -10.062 1.518 1 97.94 107 VAL A CA 1
ATOM 837 C C . VAL A 1 107 ? -4.168 -9.141 2.121 1 97.94 107 VAL A C 1
ATOM 839 O O . VAL A 1 107 ? -4.023 -7.992 1.699 1 97.94 107 VAL A O 1
ATOM 842 N N . ASP A 1 108 ? -3.426 -9.656 3.09 1 97.56 108 ASP A N 1
ATOM 843 C CA . ASP A 1 108 ? -2.258 -9 3.676 1 97.56 108 ASP A CA 1
ATOM 844 C C . ASP A 1 108 ? -0.965 -9.672 3.209 1 97.56 108 ASP A C 1
ATOM 846 O O . ASP A 1 108 ? -0.831 -10.891 3.279 1 97.56 108 ASP A O 1
ATOM 850 N N . TYR A 1 109 ? -0.011 -8.773 2.758 1 97.94 109 TYR A N 1
ATOM 851 C CA . TYR A 1 109 ? 1.225 -9.43 2.344 1 97.94 109 TYR A CA 1
ATOM 852 C C . TYR A 1 109 ? 2.441 -8.609 2.756 1 97.94 109 TYR A C 1
ATOM 854 O O . TYR A 1 109 ? 2.348 -7.395 2.928 1 97.94 109 TYR A O 1
ATOM 862 N N . GLU A 1 110 ? 3.529 -9.336 2.912 1 97.69 110 GLU A N 1
ATOM 863 C CA . GLU A 1 110 ? 4.848 -8.773 3.195 1 97.69 110 GLU A CA 1
ATOM 864 C C . GLU A 1 110 ? 5.926 -9.453 2.355 1 97.69 110 GLU A C 1
ATOM 866 O O . GLU A 1 110 ? 5.832 -10.641 2.059 1 97.69 110 GLU A O 1
ATOM 871 N N . MET A 1 111 ? 6.91 -8.648 2.01 1 97.5 111 MET A N 1
ATOM 872 C CA . MET A 1 111 ? 8.023 -9.156 1.208 1 97.5 111 MET A CA 1
ATOM 873 C C . MET A 1 111 ? 9.359 -8.711 1.789 1 97.5 111 MET A C 1
ATOM 875 O O . MET A 1 111 ? 9.484 -7.586 2.279 1 97.5 111 MET A O 1
ATOM 879 N N . ASP A 1 112 ? 10.281 -9.555 1.791 1 97.62 112 ASP A N 1
ATOM 880 C CA . ASP A 1 112 ? 11.695 -9.258 2.021 1 97.62 112 ASP A CA 1
ATOM 881 C C . ASP A 1 112 ? 12.508 -9.453 0.746 1 97.62 112 ASP A C 1
ATOM 883 O O . ASP A 1 112 ? 12.828 -10.586 0.373 1 97.62 112 ASP A O 1
ATOM 887 N N . LEU A 1 113 ? 12.805 -8.352 0.034 1 97 113 LEU A N 1
ATOM 888 C CA . LEU A 1 113 ? 13.406 -8.383 -1.297 1 97 113 LEU A CA 1
ATOM 889 C C . LEU A 1 113 ? 14.875 -7.996 -1.239 1 97 113 LEU A C 1
ATOM 891 O O . LEU A 1 113 ? 15.234 -6.965 -0.67 1 97 113 LEU A O 1
ATOM 895 N N . GLN A 1 114 ? 15.656 -8.828 -1.727 1 96.88 114 GLN A N 1
ATOM 896 C CA . GLN A 1 114 ? 17.078 -8.57 -1.852 1 96.88 114 GLN A CA 1
ATOM 897 C C . GLN A 1 114 ? 17.5 -8.461 -3.316 1 96.88 114 GLN A C 1
ATOM 899 O O . GLN A 1 114 ? 17.156 -9.32 -4.133 1 96.88 114 GLN A O 1
ATOM 904 N N . LEU A 1 115 ? 18.188 -7.418 -3.623 1 95.25 115 LEU A N 1
ATOM 905 C CA . LEU A 1 115 ? 18.719 -7.18 -4.961 1 95.25 115 LEU A CA 1
ATOM 906 C C . LEU A 1 115 ? 20.25 -7.156 -4.945 1 95.25 115 LEU A C 1
ATOM 908 O O . LEU A 1 115 ? 20.859 -6.641 -4.004 1 95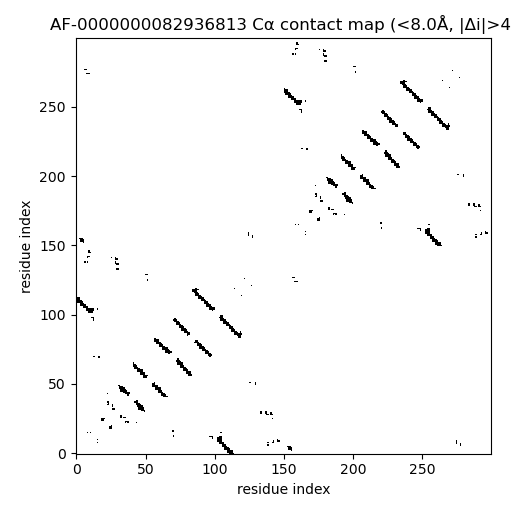.25 115 LEU A O 1
ATOM 912 N N . THR A 1 116 ? 20.859 -7.691 -5.977 1 95.25 116 THR A N 1
ATOM 913 C CA . THR A 1 116 ? 22.312 -7.672 -6.074 1 95.25 116 THR A CA 1
ATOM 914 C C . THR A 1 116 ? 22.75 -7.172 -7.449 1 95.25 116 THR A C 1
ATOM 916 O O . THR A 1 116 ? 21.938 -7.055 -8.367 1 95.25 116 THR A O 1
ATOM 919 N N . GLY A 1 117 ? 24.078 -6.766 -7.566 1 92.38 117 GLY A N 1
ATOM 920 C CA . GLY A 1 117 ? 24.625 -6.336 -8.844 1 92.38 117 GLY A CA 1
ATOM 921 C C . GLY A 1 117 ? 24.062 -5.008 -9.312 1 92.38 117 GLY A C 1
ATOM 922 O O . GLY A 1 117 ? 23.891 -4.082 -8.523 1 92.38 117 GLY A O 1
ATOM 923 N N . ARG A 1 118 ? 23.828 -4.953 -10.602 1 91.56 118 ARG A N 1
ATOM 924 C CA . ARG A 1 118 ? 23.344 -3.719 -11.219 1 91.56 118 ARG A CA 1
ATOM 925 C C . ARG A 1 118 ? 21.938 -3.393 -10.758 1 91.56 118 ARG A C 1
ATOM 927 O O . ARG A 1 118 ? 21.547 -2.223 -10.711 1 91.56 118 ARG A O 1
ATOM 934 N N . LEU A 1 119 ? 21.203 -4.398 -10.375 1 91.62 119 LEU A N 1
ATOM 935 C CA . LEU A 1 119 ? 19.859 -4.164 -9.867 1 91.62 119 LEU A CA 1
ATOM 936 C C . LEU A 1 119 ? 19.891 -3.365 -8.57 1 91.62 119 LEU A C 1
ATOM 938 O O . LEU A 1 119 ? 19.062 -2.479 -8.352 1 91.62 119 LEU A O 1
ATOM 942 N N . ALA A 1 120 ? 20.938 -3.656 -7.773 1 90.81 120 ALA A N 1
ATOM 943 C CA . ALA A 1 120 ? 21.078 -2.982 -6.484 1 90.81 120 ALA A CA 1
ATOM 944 C C . ALA A 1 120 ? 21.422 -1.505 -6.676 1 90.81 120 ALA A C 1
ATOM 946 O O . ALA A 1 120 ? 21.219 -0.697 -5.762 1 90.81 120 ALA A O 1
ATOM 947 N N . SER A 1 121 ? 21.859 -1.192 -7.828 1 90.5 121 SER A N 1
ATOM 948 C CA . SER A 1 121 ? 22.281 0.178 -8.086 1 90.5 121 SER A CA 1
ATOM 949 C C . SER A 1 121 ? 21.109 1.053 -8.516 1 90.5 121 SER A C 1
ATOM 951 O O . SER A 1 121 ? 21.219 2.281 -8.539 1 90.5 121 SER A O 1
ATOM 953 N N . LEU A 1 122 ? 20.062 0.335 -8.82 1 88.06 122 LEU A N 1
ATOM 954 C CA . LEU A 1 122 ? 18.875 1.116 -9.164 1 88.06 122 LEU A CA 1
ATOM 955 C C . LEU A 1 122 ? 18.312 1.81 -7.93 1 88.06 122 LEU A C 1
ATOM 957 O O . LEU A 1 122 ? 18.375 1.266 -6.824 1 88.06 122 LEU A O 1
ATOM 961 N N . GLY A 1 123 ? 17.875 2.936 -7.996 1 86.94 123 GLY A N 1
ATOM 962 C CA . GLY A 1 123 ? 17.359 3.713 -6.875 1 86.94 123 GLY A CA 1
ATOM 963 C C . GLY A 1 123 ? 16.203 3.047 -6.164 1 86.94 123 GLY A C 1
ATOM 964 O O . GLY A 1 123 ? 15.289 2.521 -6.809 1 86.94 123 GLY A O 1
ATOM 965 N N . ASP A 1 124 ? 16.266 3.068 -4.785 1 88.69 124 ASP A N 1
ATOM 966 C CA . ASP A 1 124 ? 15.25 2.438 -3.953 1 88.69 124 ASP A CA 1
ATOM 967 C C . ASP A 1 124 ? 13.859 2.965 -4.301 1 88.69 124 ASP A C 1
ATOM 969 O O . ASP A 1 124 ? 12.891 2.199 -4.34 1 88.69 124 ASP A O 1
ATOM 973 N N . ILE A 1 125 ? 13.844 4.203 -4.574 1 84.38 125 ILE A N 1
ATOM 974 C CA . ILE A 1 125 ? 12.562 4.836 -4.879 1 84.38 125 ILE A CA 1
ATOM 975 C C . ILE A 1 125 ? 12.008 4.273 -6.184 1 84.38 125 ILE A C 1
ATOM 977 O O . ILE A 1 125 ? 10.828 3.926 -6.266 1 84.38 125 ILE A O 1
ATOM 981 N N . LEU A 1 126 ? 12.859 4.125 -7.117 1 87.5 126 LEU A N 1
ATOM 982 C CA . LEU A 1 126 ? 12.461 3.594 -8.414 1 87.5 126 LEU A CA 1
ATOM 983 C C . LEU A 1 126 ? 11.969 2.156 -8.281 1 87.5 126 LEU A C 1
ATOM 985 O O . LEU A 1 126 ? 10.914 1.806 -8.828 1 87.5 126 LEU A O 1
ATOM 989 N N . MET A 1 127 ? 12.641 1.325 -7.562 1 92.25 127 MET A N 1
ATOM 990 C CA . MET A 1 127 ? 12.305 -0.089 -7.43 1 92.25 127 MET A CA 1
ATOM 991 C C . MET A 1 127 ? 11.023 -0.268 -6.625 1 92.25 127 MET A C 1
ATOM 993 O O . MET A 1 127 ? 10.141 -1.041 -7.012 1 92.25 127 MET A O 1
ATOM 997 N N . ARG A 1 128 ? 10.93 0.46 -5.59 1 92.12 128 ARG A N 1
ATOM 998 C CA . ARG A 1 128 ? 9.703 0.399 -4.797 1 92.12 128 ARG A CA 1
ATOM 999 C C . ARG A 1 128 ? 8.5 0.857 -5.609 1 92.12 128 ARG A C 1
ATOM 1001 O O . ARG A 1 128 ? 7.418 0.273 -5.508 1 92.12 128 ARG A O 1
ATOM 1008 N N . GLY A 1 129 ? 8.695 1.95 -6.34 1 90 129 GLY A N 1
ATOM 1009 C CA . GLY A 1 129 ? 7.629 2.402 -7.219 1 90 129 GLY A CA 1
ATOM 1010 C C . GLY A 1 129 ? 7.176 1.341 -8.203 1 90 129 GLY A C 1
ATOM 1011 O O . GLY A 1 129 ? 5.977 1.146 -8.406 1 90 129 GLY A O 1
ATOM 1012 N N . THR A 1 130 ? 8.094 0.629 -8.781 1 93.44 130 THR A N 1
ATOM 1013 C CA . THR A 1 130 ? 7.816 -0.439 -9.734 1 93.44 130 THR A CA 1
ATOM 1014 C C . THR A 1 130 ? 7.059 -1.581 -9.055 1 93.44 130 THR A C 1
ATOM 1016 O O . THR A 1 130 ? 6.062 -2.07 -9.586 1 93.44 130 THR A O 1
ATOM 1019 N N . ILE A 1 131 ? 7.512 -1.945 -7.871 1 94.31 131 ILE A N 1
ATOM 1020 C CA . ILE A 1 131 ? 6.918 -3.053 -7.133 1 94.31 131 ILE A CA 1
ATOM 1021 C C . ILE A 1 131 ? 5.484 -2.699 -6.738 1 94.31 131 ILE A C 1
ATOM 1023 O O . ILE A 1 131 ? 4.57 -3.506 -6.91 1 94.31 131 ILE A O 1
ATOM 1027 N N . THR A 1 132 ? 5.32 -1.507 -6.262 1 91.81 132 THR A N 1
ATOM 1028 C CA . THR A 1 132 ? 4.004 -1.032 -5.848 1 91.81 132 THR A CA 1
ATOM 1029 C C . THR A 1 132 ? 3.043 -0.997 -7.031 1 91.81 132 THR A C 1
ATOM 1031 O O . THR A 1 132 ? 1.904 -1.456 -6.926 1 91.81 132 THR A O 1
ATOM 1034 N N . LYS A 1 133 ? 3.531 -0.445 -8.094 1 91.88 133 LYS A N 1
ATOM 1035 C CA . LYS A 1 133 ? 2.715 -0.393 -9.305 1 91.88 133 LYS A CA 1
ATOM 1036 C C . LYS A 1 133 ? 2.303 -1.793 -9.75 1 91.88 133 LYS A C 1
ATOM 1038 O O . LYS A 1 133 ? 1.14 -2.025 -10.086 1 91.88 133 LYS A O 1
ATOM 1043 N N . SER A 1 134 ? 3.18 -2.709 -9.766 1 95.75 134 SER A N 1
ATOM 1044 C CA . SER A 1 134 ? 2.916 -4.09 -10.156 1 95.75 134 SER A CA 1
ATOM 1045 C C . SER A 1 134 ? 1.909 -4.746 -9.211 1 95.75 134 SER A C 1
ATOM 1047 O O . SER A 1 134 ? 0.998 -5.445 -9.664 1 95.75 134 SER A O 1
ATOM 1049 N N . ALA A 1 135 ? 2.084 -4.52 -7.926 1 95.25 135 ALA A N 1
ATOM 1050 C CA . ALA A 1 135 ? 1.188 -5.094 -6.926 1 95.25 135 ALA A CA 1
ATOM 1051 C C . ALA A 1 135 ? -0.237 -4.582 -7.105 1 95.25 135 ALA A C 1
ATOM 1053 O O . ALA A 1 135 ? -1.196 -5.352 -7.008 1 95.25 135 ALA A O 1
ATOM 1054 N N . ASN A 1 136 ? -0.352 -3.283 -7.402 1 93.06 136 ASN A N 1
ATOM 1055 C CA . ASN A 1 136 ? -1.668 -2.699 -7.637 1 93.06 136 ASN A CA 1
ATOM 1056 C C . ASN A 1 136 ? -2.328 -3.289 -8.883 1 93.06 136 ASN A C 1
ATOM 1058 O O . ASN A 1 136 ? -3.51 -3.635 -8.859 1 93.06 136 ASN A O 1
ATOM 1062 N N . GLU A 1 137 ? -1.606 -3.391 -9.883 1 95.75 137 GLU A N 1
ATOM 1063 C CA . GLU A 1 137 ? -2.131 -3.977 -11.109 1 95.75 137 GLU A CA 1
ATOM 1064 C C . GLU A 1 137 ? -2.512 -5.441 -10.906 1 95.75 137 GLU A C 1
ATOM 1066 O O . GLU A 1 137 ? -3.539 -5.895 -11.414 1 95.75 137 GLU A O 1
ATOM 1071 N N . PHE A 1 138 ? -1.713 -6.195 -10.195 1 97.44 138 PHE A N 1
ATOM 1072 C CA . PHE A 1 138 ? -2.029 -7.574 -9.844 1 97.44 138 PHE A CA 1
ATOM 1073 C C . PHE A 1 138 ? -3.371 -7.656 -9.125 1 97.44 138 PHE A C 1
ATOM 1075 O O . PHE A 1 138 ? -4.219 -8.484 -9.477 1 97.44 138 PHE A O 1
ATOM 1082 N N . ALA A 1 139 ? -3.535 -6.867 -8.117 1 95.19 139 ALA A N 1
ATOM 1083 C CA . ALA A 1 139 ? -4.77 -6.852 -7.332 1 95.19 139 ALA A CA 1
ATOM 1084 C C . ALA A 1 139 ? -5.98 -6.598 -8.227 1 95.19 139 ALA A C 1
ATOM 1086 O O . ALA A 1 139 ? -7.008 -7.262 -8.086 1 95.19 139 ALA A O 1
ATOM 1087 N N . GLU A 1 140 ? -5.824 -5.637 -9.141 1 93.94 140 GLU A N 1
ATOM 1088 C CA . GLU A 1 140 ? -6.895 -5.336 -10.086 1 93.94 140 GLU A CA 1
ATOM 1089 C C . GLU A 1 140 ? -7.195 -6.535 -10.984 1 93.94 140 GLU A C 1
ATOM 1091 O O . GLU A 1 140 ? -8.359 -6.859 -11.227 1 93.94 140 GLU A O 1
ATOM 1096 N N . ASN A 1 141 ? -6.176 -7.156 -11.469 1 96.62 141 ASN A N 1
ATOM 1097 C CA . ASN A 1 141 ? -6.332 -8.312 -12.336 1 96.62 141 ASN A CA 1
ATOM 1098 C C . ASN A 1 141 ? -7.023 -9.469 -11.617 1 96.62 141 ASN A C 1
ATOM 1100 O O . ASN A 1 141 ? -7.902 -10.125 -12.18 1 96.62 141 ASN A O 1
ATOM 1104 N N . VAL A 1 142 ? -6.598 -9.727 -10.391 1 96.5 142 VAL A N 1
ATOM 1105 C CA . VAL A 1 142 ? -7.195 -10.805 -9.617 1 96.5 142 VAL A CA 1
ATOM 1106 C C . VAL A 1 142 ? -8.672 -10.516 -9.375 1 96.5 142 VAL A C 1
ATOM 1108 O O . VAL A 1 142 ? -9.516 -11.414 -9.477 1 96.5 142 VAL A O 1
ATOM 1111 N N . GLN A 1 143 ? -9.008 -9.281 -9.062 1 93.69 143 GLN A N 1
ATOM 1112 C CA . GLN A 1 143 ? -10.406 -8.914 -8.859 1 93.69 143 GLN A CA 1
ATOM 1113 C C . GLN A 1 143 ? -11.234 -9.188 -10.109 1 93.69 143 GLN A C 1
ATOM 1115 O O . GLN A 1 143 ? -12.359 -9.688 -10.016 1 93.69 143 GLN A O 1
ATOM 1120 N N . LYS A 1 144 ? -10.719 -8.867 -11.242 1 94.5 144 LYS A N 1
ATOM 1121 C CA . LYS A 1 144 ? -11.406 -9.078 -12.508 1 94.5 144 LYS A CA 1
ATOM 1122 C C . LYS A 1 144 ? -11.672 -10.562 -12.75 1 94.5 144 LYS A C 1
ATOM 1124 O O . LYS A 1 144 ? -12.688 -10.93 -13.352 1 94.5 144 LYS A O 1
ATOM 1129 N N . LEU A 1 145 ? -10.742 -11.328 -12.297 1 93.56 145 LEU A N 1
ATOM 1130 C CA . LEU A 1 145 ? -10.891 -12.773 -12.445 1 93.56 145 LEU A CA 1
ATOM 1131 C C . LEU A 1 145 ? -12.148 -13.273 -11.742 1 93.5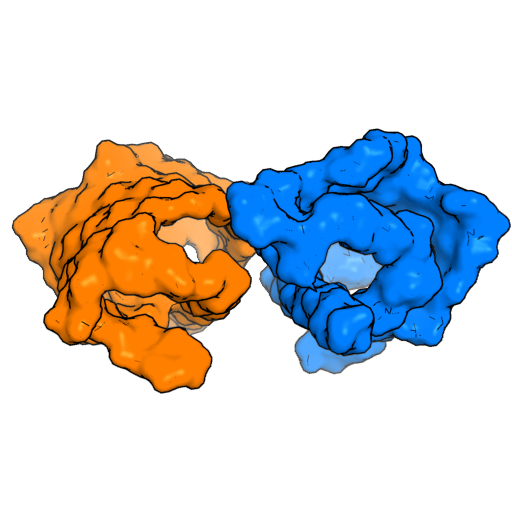6 145 LEU A C 1
ATOM 1133 O O . LEU A 1 145 ? -12.812 -14.188 -12.219 1 93.56 145 LEU A O 1
ATOM 1137 N N . PHE A 1 146 ? -12.508 -12.703 -10.625 1 92.06 146 PHE A N 1
ATOM 1138 C CA . PHE A 1 146 ? -13.648 -13.164 -9.836 1 92.06 146 PHE A CA 1
ATOM 1139 C C . PHE A 1 146 ? -14.93 -12.469 -10.289 1 92.06 146 PHE A C 1
ATOM 1141 O O . PHE A 1 146 ? -16.031 -12.891 -9.922 1 92.06 146 PHE A O 1
ATOM 1148 N N . GLN A 1 147 ? -14.852 -11.289 -10.906 1 83 147 GLN A N 1
ATOM 1149 C CA . GLN A 1 147 ? -16.031 -10.625 -11.438 1 83 147 GLN A CA 1
ATOM 1150 C C . GLN A 1 147 ? -16.562 -11.344 -12.68 1 83 147 GLN A C 1
ATOM 1152 O O . GLN A 1 147 ? -17.766 -11.344 -12.938 1 83 147 GLN A O 1
ATOM 1157 N N . HIS A 1 148 ? -15.734 -11.82 -13.469 1 68 148 HIS A N 1
ATOM 1158 C CA . HIS A 1 148 ? -16.156 -12.523 -14.68 1 68 148 HIS A CA 1
ATOM 1159 C C . HIS A 1 148 ? -16.562 -13.961 -14.367 1 68 148 HIS A C 1
ATOM 1161 O O . HIS A 1 148 ? -17.234 -14.609 -15.172 1 68 148 HIS A O 1
ATOM 1167 N N . SER A 1 149 ? -16.109 -14.398 -13.227 1 53.69 149 SER A N 1
ATOM 1168 C CA . SER A 1 149 ? -16.531 -15.758 -12.891 1 53.69 149 SER A CA 1
ATOM 1169 C C . SER A 1 149 ? -17.969 -15.781 -12.398 1 53.69 149 SER A C 1
ATOM 1171 O O . SER A 1 149 ? -18.594 -16.844 -12.367 1 53.69 149 SER A O 1
ATOM 1173 N N . ASN A 1 150 ? -18.641 -14.641 -12.023 1 43.62 150 ASN A N 1
ATOM 1174 C CA . ASN A 1 150 ? -20.078 -14.695 -11.75 1 43.62 150 ASN A CA 1
ATOM 1175 C C . ASN A 1 150 ? -20.906 -14.469 -13.008 1 43.62 150 ASN A C 1
ATOM 1177 O O . ASN A 1 150 ? -20.562 -13.609 -13.828 1 43.62 150 ASN A O 1
ATOM 1181 N N . MET B 1 1 ? -12.438 -0.527 9.57 1 90.12 1 MET B N 1
ATOM 1182 C CA . MET B 1 1 ? -11.508 -1.128 8.625 1 90.12 1 MET B CA 1
ATOM 1183 C C . MET B 1 1 ? -10.062 -0.751 8.961 1 90.12 1 MET B C 1
ATOM 1185 O O . MET B 1 1 ? -9.789 0.393 9.32 1 90.12 1 MET B O 1
ATOM 1189 N N . TYR B 1 2 ? -9.172 -1.701 8.945 1 93.12 2 TYR B N 1
ATOM 1190 C CA . TYR B 1 2 ? -7.75 -1.523 9.211 1 93.12 2 TYR B CA 1
ATOM 1191 C C . TYR B 1 2 ? -6.953 -1.527 7.91 1 93.12 2 TYR B C 1
ATOM 1193 O O . TYR B 1 2 ? -7.141 -2.4 7.059 1 93.12 2 TYR B O 1
ATOM 1201 N N . LEU B 1 3 ? -6.094 -0.439 7.789 1 95.38 3 LEU B N 1
ATOM 1202 C CA . LEU B 1 3 ? -5.254 -0.312 6.602 1 95.38 3 LEU B CA 1
ATOM 1203 C C . LEU B 1 3 ? -3.803 -0.055 6.984 1 95.38 3 LEU B C 1
ATOM 1205 O O . LEU B 1 3 ? -3.529 0.621 7.98 1 95.38 3 LEU B O 1
ATOM 1209 N N . LYS B 1 4 ? -2.91 -0.574 6.219 1 95.19 4 LYS B N 1
ATOM 1210 C CA . LYS B 1 4 ? -1.489 -0.308 6.418 1 95.19 4 LYS B CA 1
ATOM 1211 C C . LYS B 1 4 ? -0.744 -0.266 5.09 1 95.19 4 LYS B C 1
ATOM 1213 O O . LYS B 1 4 ? -1.126 -0.948 4.137 1 95.19 4 LYS B O 1
ATOM 1218 N N . ASN B 1 5 ? 0.218 0.521 5.031 1 96.5 5 ASN B N 1
ATOM 1219 C CA . ASN B 1 5 ? 1.074 0.623 3.855 1 96.5 5 ASN B CA 1
ATOM 1220 C C . ASN B 1 5 ? 2.357 1.391 4.16 1 96.5 5 ASN B C 1
ATOM 1222 O O . ASN B 1 5 ? 2.59 1.791 5.301 1 96.5 5 ASN B O 1
ATOM 1226 N N . GLN B 1 6 ? 3.197 1.53 3.143 1 96.25 6 GLN B N 1
ATOM 1227 C CA . GLN B 1 6 ? 4.461 2.25 3.279 1 96.25 6 GLN B CA 1
ATOM 1228 C C . GLN B 1 6 ? 4.844 2.939 1.975 1 96.25 6 GLN B C 1
ATOM 1230 O O . GLN B 1 6 ? 4.402 2.535 0.897 1 96.25 6 GLN B O 1
ATOM 1235 N N . PHE B 1 7 ? 5.66 3.953 2.107 1 95.44 7 PHE B N 1
ATOM 1236 C CA . PHE B 1 7 ? 6.289 4.574 0.947 1 95.44 7 PHE B CA 1
ATOM 1237 C C . PHE B 1 7 ? 7.605 5.238 1.333 1 95.44 7 PHE B C 1
ATOM 1239 O O . PHE B 1 7 ? 7.887 5.426 2.518 1 95.44 7 PHE B O 1
ATOM 1246 N N . LEU B 1 8 ? 8.406 5.598 0.371 1 95.44 8 LEU B N 1
ATOM 1247 C CA . LEU B 1 8 ? 9.727 6.176 0.578 1 95.44 8 LEU B CA 1
ATOM 1248 C C . LEU B 1 8 ? 9.75 7.641 0.151 1 95.44 8 LEU B C 1
ATOM 1250 O O . LEU B 1 8 ? 9.133 8.008 -0.85 1 95.44 8 LEU B O 1
ATOM 1254 N N . ILE B 1 9 ? 10.469 8.398 0.921 1 95.88 9 ILE B N 1
ATOM 1255 C CA . ILE B 1 9 ? 10.719 9.797 0.584 1 95.88 9 ILE B CA 1
ATOM 1256 C C . ILE B 1 9 ? 12.219 10.039 0.449 1 95.88 9 ILE B C 1
ATOM 1258 O O . ILE B 1 9 ? 13 9.656 1.325 1 95.88 9 ILE B O 1
ATOM 1262 N N . GLU B 1 10 ? 12.609 10.68 -0.633 1 94.81 10 GLU B N 1
ATOM 1263 C CA . GLU B 1 10 ? 14.008 11.023 -0.839 1 94.81 10 GLU B CA 1
ATOM 1264 C C . GLU B 1 10 ? 14.383 12.297 -0.085 1 94.81 10 GLU B C 1
ATOM 1266 O O . GLU B 1 10 ? 14.688 13.328 -0.699 1 94.81 10 GLU B O 1
ATOM 1271 N N . ALA B 1 11 ? 14.43 12.227 1.149 1 96.25 11 ALA B N 1
ATOM 1272 C CA . ALA B 1 11 ? 14.82 13.281 2.08 1 96.25 11 ALA B CA 1
ATOM 1273 C C . ALA B 1 11 ? 15.148 12.711 3.455 1 96.25 11 ALA B C 1
ATOM 1275 O O . ALA B 1 11 ? 14.734 11.594 3.787 1 96.25 11 ALA B O 1
ATOM 1276 N N . SER B 1 12 ? 15.859 13.414 4.242 1 96.44 12 SER B N 1
ATOM 1277 C CA . SER B 1 12 ? 16.266 12.953 5.566 1 96.44 12 SER B CA 1
ATOM 1278 C C . SER B 1 12 ? 15.078 12.914 6.527 1 96.44 12 SER B C 1
ATOM 1280 O O . SER B 1 12 ? 14.062 13.57 6.293 1 96.44 12 SER B O 1
ATOM 1282 N N . GLN B 1 13 ? 15.25 12.148 7.59 1 97.31 13 GLN B N 1
ATOM 1283 C CA . GLN B 1 13 ? 14.219 12.062 8.609 1 97.31 13 GLN B CA 1
ATOM 1284 C C . GLN B 1 13 ? 13.898 13.438 9.188 1 97.31 13 GLN B C 1
ATOM 1286 O O . GLN B 1 13 ? 12.734 13.75 9.469 1 97.31 13 GLN B O 1
ATOM 1291 N N . ASP B 1 14 ? 14.938 14.289 9.328 1 97.25 14 ASP B N 1
ATOM 1292 C CA . ASP B 1 14 ? 14.742 15.641 9.844 1 97.25 14 ASP B CA 1
ATOM 1293 C C . ASP B 1 14 ? 13.859 16.469 8.914 1 97.25 14 ASP B C 1
ATOM 1295 O O . ASP B 1 14 ? 12.922 17.125 9.367 1 97.25 14 ASP B O 1
ATOM 1299 N N . GLU B 1 15 ? 14.141 16.406 7.652 1 96.75 15 GLU B N 1
ATOM 1300 C CA . GLU B 1 15 ? 13.375 17.156 6.664 1 96.75 15 GLU B CA 1
ATOM 1301 C C . GLU B 1 15 ? 11.922 16.688 6.605 1 96.75 15 GLU B C 1
ATOM 1303 O O . GLU B 1 15 ? 11 17.5 6.582 1 96.75 15 GLU B O 1
ATOM 1308 N N . VAL B 1 16 ? 11.742 15.359 6.598 1 97.88 16 VAL B N 1
ATOM 1309 C CA . VAL B 1 16 ? 10.406 14.781 6.52 1 97.88 16 VAL B CA 1
ATOM 1310 C C . VAL B 1 16 ? 9.602 15.156 7.762 1 97.88 16 VAL B C 1
ATOM 1312 O O . VAL B 1 16 ? 8.445 15.578 7.66 1 97.88 16 VAL B O 1
ATOM 1315 N N . TRP B 1 17 ? 10.273 15.086 8.906 1 98.19 17 TRP B N 1
ATOM 1316 C CA . TRP B 1 17 ? 9.625 15.453 10.164 1 98.19 17 TRP B CA 1
ATOM 1317 C C . TRP B 1 17 ? 9.156 16.906 10.133 1 98.19 17 TRP B C 1
ATOM 1319 O O . TRP B 1 17 ? 8.008 17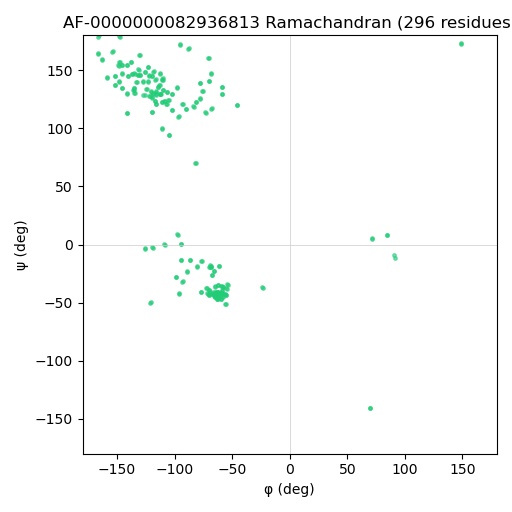.188 10.484 1 98.19 17 TRP B O 1
ATOM 1329 N N . SER B 1 18 ? 9.992 17.734 9.703 1 96.75 18 SER B N 1
ATOM 1330 C CA . SER B 1 18 ? 9.672 19.156 9.664 1 96.75 18 SER B CA 1
ATOM 1331 C C . SER B 1 18 ? 8.438 19.422 8.812 1 96.75 18 SER B C 1
ATOM 1333 O O . SER B 1 18 ? 7.559 20.188 9.203 1 96.75 18 SER B O 1
ATOM 1335 N N . VAL B 1 19 ? 8.359 18.75 7.688 1 96.12 19 VAL B N 1
ATOM 1336 C CA . VAL B 1 19 ? 7.223 18.938 6.785 1 96.12 19 VAL B CA 1
ATOM 1337 C C . VAL B 1 19 ? 5.969 18.312 7.398 1 96.12 19 VAL B C 1
ATOM 1339 O O . VAL B 1 19 ? 4.898 18.938 7.391 1 96.12 19 VAL B O 1
ATOM 1342 N N . PHE B 1 20 ? 6.105 17.094 8.008 1 97.69 20 PHE B N 1
ATOM 1343 C CA . PHE B 1 20 ? 4.949 16.375 8.516 1 97.69 20 PHE B CA 1
ATOM 1344 C C . PHE B 1 20 ? 4.363 17.078 9.734 1 97.69 20 PHE B C 1
ATOM 1346 O O . PHE B 1 20 ? 3.166 16.969 10.008 1 97.69 20 PHE B O 1
ATOM 1353 N N . MET B 1 21 ? 5.152 17.906 10.352 1 96.69 21 MET B N 1
ATOM 1354 C CA . MET B 1 21 ? 4.684 18.609 11.539 1 96.69 21 MET B CA 1
ATOM 1355 C C . MET B 1 21 ? 4.133 19.984 11.18 1 96.69 21 MET B C 1
ATOM 1357 O O . MET B 1 21 ? 3.654 20.719 12.047 1 96.69 21 MET B O 1
ATOM 1361 N N . ASP B 1 22 ? 4.176 20.266 9.914 1 94.75 22 ASP B N 1
ATOM 1362 C CA . ASP B 1 22 ? 3.596 21.5 9.391 1 94.75 22 ASP B CA 1
ATOM 1363 C C . ASP B 1 22 ? 2.279 21.234 8.664 1 94.75 22 ASP B C 1
ATOM 1365 O O . ASP B 1 22 ? 2.275 20.906 7.477 1 94.75 22 ASP B O 1
ATOM 1369 N N . ALA B 1 23 ? 1.185 21.359 9.32 1 93.56 23 ALA B N 1
ATOM 1370 C CA . ALA B 1 23 ? -0.134 20.969 8.828 1 93.56 23 ALA B CA 1
ATOM 1371 C C . ALA B 1 23 ? -0.478 21.719 7.539 1 93.56 23 ALA B C 1
ATOM 1373 O O . ALA B 1 23 ? -1.083 21.141 6.629 1 93.56 23 ALA B O 1
ATOM 1374 N N . GLU B 1 24 ? -0.145 22.922 7.453 1 91.94 24 GLU B N 1
ATOM 1375 C CA . GLU B 1 24 ? -0.462 23.719 6.266 1 91.94 24 GLU B CA 1
ATOM 1376 C C . GLU B 1 24 ? 0.343 23.234 5.059 1 91.94 24 GLU B C 1
ATOM 1378 O O . GLU B 1 24 ? -0.193 23.125 3.953 1 91.94 24 GLU B O 1
ATOM 1383 N N . LYS B 1 25 ? 1.628 22.938 5.285 1 93.31 25 LYS B N 1
ATOM 1384 C CA . LYS B 1 25 ? 2.453 22.391 4.211 1 93.31 25 LYS B CA 1
ATOM 1385 C C . LYS B 1 25 ? 1.958 21.016 3.779 1 93.31 25 LYS B C 1
ATOM 1387 O O . LYS B 1 25 ? 1.85 20.734 2.584 1 93.31 25 LYS B O 1
ATOM 1392 N N . LEU B 1 26 ? 1.6 20.25 4.754 1 95.44 26 LEU B N 1
ATOM 1393 C CA . LEU B 1 26 ? 1.148 18.891 4.477 1 95.44 26 LEU B CA 1
ATOM 1394 C C . LEU B 1 26 ? -0.207 18.906 3.777 1 95.44 26 LEU B C 1
ATOM 1396 O O . LEU B 1 26 ? -0.466 18.078 2.904 1 95.44 26 LEU B O 1
ATOM 1400 N N . GLY B 1 27 ? -1.067 19.828 4.215 1 95.94 27 GLY B N 1
ATOM 1401 C CA . GLY B 1 27 ? -2.379 19.953 3.6 1 95.94 27 GLY B CA 1
ATOM 1402 C C . GLY B 1 27 ? -2.318 20.141 2.094 1 95.94 27 GLY B C 1
ATOM 1403 O O . GLY B 1 27 ? -3.162 19.609 1.367 1 95.94 27 GLY B O 1
ATOM 1404 N N . LYS B 1 28 ? -1.335 20.812 1.619 1 95.81 28 LYS B N 1
ATOM 1405 C CA . LYS B 1 28 ? -1.155 21.062 0.192 1 95.81 28 LYS B CA 1
ATOM 1406 C C . LYS B 1 28 ? -0.812 19.781 -0.552 1 95.81 28 LYS B C 1
ATOM 1408 O O . LYS B 1 28 ? -0.968 19.688 -1.772 1 95.81 28 LYS B O 1
ATOM 1413 N N . CYS B 1 29 ? -0.363 18.797 0.174 1 97.25 29 CYS B N 1
ATOM 1414 C CA . CYS B 1 29 ? 0.038 17.531 -0.436 1 97.25 29 CYS B CA 1
ATOM 1415 C C . CYS B 1 29 ? -1.104 16.531 -0.404 1 97.25 29 CYS B C 1
ATOM 1417 O O . CYS B 1 29 ? -1.018 15.461 -1.021 1 97.25 29 CYS B O 1
ATOM 1419 N N . VAL B 1 30 ? -2.197 16.781 0.391 1 97.56 30 VAL B N 1
ATOM 1420 C CA . VAL B 1 30 ? -3.332 15.867 0.507 1 97.56 30 VAL B CA 1
ATOM 1421 C C . VAL B 1 30 ? -4.305 16.109 -0.646 1 97.56 30 VAL B C 1
ATOM 1423 O O . VAL B 1 30 ? -4.91 17.172 -0.745 1 97.56 30 VAL B O 1
ATOM 1426 N N . PRO B 1 31 ? -4.551 15.125 -1.476 1 97.62 31 PRO B N 1
ATOM 1427 C CA . PRO B 1 31 ? -5.508 15.32 -2.564 1 97.62 31 PRO B CA 1
ATOM 1428 C C . PRO B 1 31 ? -6.902 15.695 -2.064 1 97.62 31 PRO B C 1
ATOM 1430 O O . PRO B 1 31 ? -7.43 15.055 -1.152 1 97.62 31 PRO B O 1
ATOM 1433 N N . GLY B 1 32 ? -7.453 16.766 -2.631 1 97.69 32 GLY B N 1
ATOM 1434 C CA . GLY B 1 32 ? -8.82 17.156 -2.309 1 97.69 32 GLY B CA 1
ATOM 1435 C C . GLY B 1 32 ? -8.898 18.141 -1.15 1 97.69 32 GLY B C 1
ATOM 1436 O O . GLY B 1 32 ? -9.977 18.641 -0.824 1 97.69 32 GLY B O 1
ATOM 1437 N N . CYS B 1 33 ? -7.785 18.359 -0.417 1 98.25 33 CYS B N 1
ATOM 1438 C CA . CYS B 1 33 ? -7.797 19.328 0.667 1 98.25 33 CYS B CA 1
ATOM 1439 C C . CYS B 1 33 ? -7.961 20.75 0.126 1 98.25 33 CYS B C 1
ATOM 1441 O O . CYS B 1 33 ? -7.059 21.266 -0.535 1 98.25 33 CYS B O 1
ATOM 1443 N N . LYS B 1 34 ? -9 21.391 0.462 1 98 34 LYS B N 1
ATOM 1444 C CA . LYS B 1 34 ? -9.32 22.719 -0.06 1 98 34 LYS B CA 1
ATOM 1445 C C . LYS B 1 34 ? -8.867 23.812 0.901 1 98 34 LYS B C 1
ATOM 1447 O O . LYS B 1 34 ? -8.414 24.875 0.47 1 98 34 LYS B O 1
ATOM 1452 N N . GLU B 1 35 ? -9.102 23.547 2.113 1 97.69 35 GLU B N 1
ATOM 1453 C CA . GLU B 1 35 ? -8.719 24.438 3.199 1 97.69 35 GLU B CA 1
ATOM 1454 C C . GLU B 1 35 ? -8.211 23.656 4.406 1 97.69 35 GLU B C 1
ATOM 1456 O O . GLU B 1 35 ? -8.703 22.562 4.703 1 97.69 35 GLU B O 1
ATOM 1461 N N . ILE B 1 36 ? -7.25 24.25 5.055 1 97.62 36 ILE B N 1
ATOM 1462 C CA . ILE B 1 36 ? -6.805 23.719 6.34 1 97.62 36 ILE B CA 1
ATOM 1463 C C . ILE B 1 36 ? -6.391 24.875 7.254 1 97.62 36 ILE B C 1
ATOM 1465 O O . ILE B 1 36 ? -5.758 25.828 6.809 1 97.62 36 ILE B O 1
ATOM 1469 N N . MET B 1 37 ? -6.84 24.781 8.445 1 96.31 37 MET B N 1
ATOM 1470 C CA . MET B 1 37 ? -6.562 25.828 9.422 1 96.31 37 MET B CA 1
ATOM 1471 C C . MET B 1 37 ? -6.145 25.219 10.758 1 96.31 37 MET B C 1
ATOM 1473 O O . MET B 1 37 ? -6.828 24.344 11.289 1 96.31 37 MET B O 1
ATOM 1477 N N . MET B 1 38 ? -5.105 25.688 11.25 1 95.69 38 MET B N 1
ATOM 1478 C CA . MET B 1 38 ? -4.719 25.297 12.594 1 95.69 38 MET B CA 1
ATOM 1479 C C . MET B 1 38 ? -5.535 26.047 13.641 1 95.69 38 MET B C 1
ATOM 1481 O O . MET B 1 38 ? -5.594 27.281 13.625 1 95.69 38 MET B O 1
ATOM 1485 N N . ILE B 1 39 ? -6.152 25.297 14.516 1 96.12 39 ILE B N 1
ATOM 1486 C CA . ILE B 1 39 ? -6.973 25.922 15.555 1 96.12 39 ILE B CA 1
ATOM 1487 C C . ILE B 1 39 ? -6.18 26 16.859 1 96.12 39 ILE B C 1
ATOM 1489 O O . ILE B 1 39 ? -6.473 26.828 17.719 1 96.12 39 ILE B O 1
ATOM 1493 N N . SER B 1 40 ? -5.258 25.109 17.062 1 96.88 40 SER B N 1
ATOM 1494 C CA . SER B 1 40 ? -4.262 25.078 18.125 1 96.88 40 SER B CA 1
ATOM 1495 C C . SER B 1 40 ? -2.965 24.422 17.656 1 96.88 40 SER B C 1
ATOM 1497 O O . SER B 1 40 ? -2.863 24.016 16.5 1 96.88 40 SER B O 1
ATOM 1499 N N . PRO B 1 41 ? -2.014 24.344 18.469 1 95.38 41 PRO B N 1
ATOM 1500 C CA . PRO B 1 41 ? -0.771 23.688 18.047 1 95.38 41 PRO B CA 1
ATOM 1501 C C . PRO B 1 41 ? -0.968 22.219 17.672 1 95.38 41 PRO B C 1
ATOM 1503 O O . PRO B 1 41 ? -0.119 21.625 17 1 95.38 41 PRO B O 1
ATOM 1506 N N . THR B 1 42 ? -2.086 21.609 18.109 1 97.31 42 THR B N 1
ATOM 1507 C CA . THR B 1 42 ? -2.254 20.172 17.875 1 97.31 42 THR B CA 1
ATOM 1508 C C . THR B 1 42 ? -3.576 19.906 17.156 1 97.31 42 THR B C 1
ATOM 1510 O O . THR B 1 42 ? -3.889 18.75 16.844 1 97.31 42 THR B O 1
ATOM 1513 N N . LYS B 1 43 ? -4.348 20.953 16.953 1 98.12 43 LYS B N 1
ATOM 1514 C CA . LYS B 1 43 ? -5.664 20.734 16.359 1 98.12 43 LYS B CA 1
ATOM 1515 C C . LYS B 1 43 ? -5.82 21.531 15.07 1 98.12 43 LYS B C 1
ATOM 1517 O O . LYS B 1 43 ? -5.352 22.656 14.961 1 98.12 43 LYS B O 1
ATOM 1522 N N . TYR B 1 44 ? -6.547 20.922 14.109 1 97.81 44 TYR B N 1
ATOM 1523 C CA . TYR B 1 44 ? -6.773 21.578 12.82 1 97.81 44 TYR B CA 1
ATOM 1524 C C . TYR B 1 44 ? -8.156 21.234 12.273 1 97.81 44 TYR B C 1
ATOM 1526 O O . TYR B 1 44 ? -8.742 20.219 12.633 1 97.81 44 TYR B O 1
ATOM 1534 N N . ASP B 1 45 ? -8.625 22.125 11.477 1 98.12 45 ASP B N 1
ATOM 1535 C CA . ASP B 1 45 ? -9.836 21.938 10.695 1 98.12 45 ASP B CA 1
ATOM 1536 C C . ASP B 1 45 ? -9.547 22 9.203 1 98.12 45 ASP B C 1
ATOM 1538 O O . ASP B 1 45 ? -8.633 22.703 8.766 1 98.12 45 ASP B O 1
ATOM 1542 N N . ALA B 1 46 ? -10.352 21.25 8.477 1 98.19 46 ALA B N 1
ATOM 1543 C CA . ALA B 1 46 ? -10.125 21.234 7.035 1 98.19 46 ALA B CA 1
ATOM 1544 C C . ALA B 1 46 ? -11.438 21.016 6.277 1 98.19 46 ALA B C 1
ATOM 1546 O O . ALA B 1 46 ? -12.391 20.453 6.824 1 98.19 46 ALA B O 1
ATOM 1547 N N . VAL B 1 47 ? -11.461 21.484 5.086 1 98.31 47 VAL B N 1
ATOM 1548 C CA . VAL B 1 47 ? -12.484 21.172 4.098 1 98.31 47 VAL B CA 1
ATOM 1549 C C . VAL B 1 47 ? -11.891 20.281 3.004 1 98.31 47 VAL B C 1
ATOM 1551 O O . VAL B 1 47 ? -10.891 20.641 2.383 1 98.31 47 VAL B O 1
ATOM 1554 N N . MET B 1 48 ? -12.57 19.109 2.855 1 97.88 48 MET B N 1
ATOM 1555 C CA . MET B 1 48 ? -12.062 18.141 1.897 1 97.88 48 MET B CA 1
ATOM 1556 C C . MET B 1 48 ? -13.086 17.859 0.803 1 97.88 48 MET B C 1
ATOM 1558 O O . MET B 1 48 ? -14.289 17.797 1.073 1 97.88 48 MET B O 1
ATOM 1562 N N . GLU B 1 49 ? -12.586 17.641 -0.384 1 97.81 49 GLU B N 1
ATOM 1563 C CA . GLU B 1 49 ? -13.383 17.109 -1.484 1 97.81 49 GLU B CA 1
ATOM 1564 C C . GLU B 1 49 ? -12.82 15.773 -1.974 1 97.81 49 GLU B C 1
ATOM 1566 O O . GLU B 1 49 ? -11.734 15.719 -2.547 1 97.81 49 GLU B O 1
ATOM 1571 N N . VAL B 1 50 ? -13.648 14.773 -1.746 1 96.12 50 VAL B N 1
ATOM 1572 C CA . VAL B 1 50 ? -13.211 13.43 -2.1 1 96.12 50 VAL B CA 1
ATOM 1573 C C . VAL B 1 50 ? -14.031 12.914 -3.281 1 96.12 50 VAL B C 1
ATOM 1575 O O . VAL B 1 50 ? -15.258 12.883 -3.227 1 96.12 50 VAL B O 1
ATOM 1578 N N . LYS B 1 51 ? -13.383 12.555 -4.328 1 94.38 51 LYS B N 1
ATOM 1579 C CA . LYS B 1 51 ? -14.031 11.977 -5.5 1 94.38 51 LYS B CA 1
ATOM 1580 C C . LYS B 1 51 ? -14.102 10.453 -5.391 1 94.38 51 LYS B C 1
ATOM 1582 O O . LYS B 1 51 ? -13.062 9.789 -5.34 1 94.38 51 LYS B O 1
ATOM 1587 N N . ILE B 1 52 ? -15.328 10.062 -5.344 1 90.44 52 ILE B N 1
ATOM 1588 C CA . ILE B 1 52 ? -15.516 8.617 -5.461 1 90.44 52 ILE B CA 1
ATOM 1589 C C . ILE B 1 52 ? -16.172 8.289 -6.805 1 90.44 52 ILE B C 1
ATOM 1591 O O . ILE B 1 52 ? -16.688 9.18 -7.484 1 90.44 52 ILE B O 1
ATOM 1595 N N . GLN B 1 53 ? -15.867 7.172 -7.621 1 81.44 53 GLN B N 1
ATOM 1596 C CA . GLN B 1 53 ? -16.203 6.754 -8.984 1 81.44 53 GLN B CA 1
ATOM 1597 C C . GLN B 1 53 ? -17.484 7.426 -9.469 1 81.44 53 GLN B C 1
ATOM 1599 O O . GLN B 1 53 ? -17.531 7.945 -10.586 1 81.44 53 GLN B O 1
ATOM 1604 N N . PHE B 1 54 ? -18.547 7.656 -8.664 1 86 54 PHE B N 1
ATOM 1605 C CA . PHE B 1 54 ? -19.828 8.117 -9.18 1 86 54 PHE B CA 1
ATOM 1606 C C . PHE B 1 54 ? -20.188 9.469 -8.594 1 86 54 PHE B C 1
ATOM 1608 O O . PHE B 1 54 ? -21.141 10.109 -9.047 1 86 54 PHE B O 1
ATOM 1615 N N . MET B 1 55 ? -19.438 10 -7.746 1 90.81 55 MET B N 1
ATOM 1616 C CA . MET B 1 55 ? -19.812 11.273 -7.137 1 90.81 55 MET B CA 1
ATOM 1617 C C . MET B 1 55 ? -18.625 11.891 -6.406 1 90.81 55 MET B C 1
ATOM 1619 O O . MET B 1 55 ? -17.609 11.227 -6.172 1 90.81 55 MET B O 1
ATOM 1623 N N . THR B 1 56 ? -18.812 13.195 -6.109 1 95.38 56 THR B N 1
ATOM 1624 C CA . THR B 1 56 ? -17.875 13.906 -5.238 1 95.38 56 THR B CA 1
ATOM 1625 C C . THR B 1 56 ? -18.531 14.234 -3.898 1 95.38 56 THR B C 1
ATOM 1627 O O . THR B 1 56 ? -19.656 14.727 -3.857 1 95.38 56 THR B O 1
ATOM 1630 N N . ILE B 1 57 ? -17.828 13.961 -2.83 1 95.12 57 ILE B N 1
ATOM 1631 C CA . ILE B 1 57 ? -18.359 14.25 -1.498 1 95.12 57 ILE B CA 1
ATOM 1632 C C . ILE B 1 57 ? -17.484 15.305 -0.817 1 95.12 57 ILE B C 1
ATOM 1634 O O . ILE B 1 57 ? -16.266 15.18 -0.779 1 95.12 57 ILE B O 1
ATOM 1638 N N . THR B 1 58 ? -18.141 16.266 -0.284 1 97.5 58 THR B N 1
ATOM 1639 C CA . THR B 1 58 ? -17.453 17.297 0.499 1 97.5 58 THR B CA 1
ATOM 1640 C C . THR B 1 58 ? -17.547 16.984 1.99 1 97.5 58 THR B C 1
ATOM 1642 O O . THR B 1 58 ? -18.625 16.656 2.492 1 97.5 58 THR B O 1
ATOM 1645 N N . PHE B 1 59 ? -16.422 17.125 2.705 1 97.56 59 PHE B N 1
ATOM 1646 C CA . PHE B 1 59 ? -16.359 16.859 4.137 1 97.56 59 PHE B CA 1
ATOM 1647 C C . PHE B 1 59 ? -15.867 18.094 4.895 1 97.56 59 PHE B C 1
ATOM 1649 O O . PHE B 1 59 ? -14.953 18.781 4.441 1 97.56 59 PHE B O 1
ATOM 1656 N N . GLN B 1 60 ? -16.469 18.297 5.996 1 98.25 60 GLN B N 1
ATOM 1657 C CA . GLN B 1 60 ? -15.836 19.062 7.059 1 98.25 60 GLN B CA 1
ATOM 1658 C C . GLN B 1 60 ? -15.102 18.141 8.039 1 98.25 60 GLN B C 1
ATOM 1660 O O . GLN B 1 60 ? -15.727 17.312 8.695 1 98.25 60 GLN B O 1
ATOM 1665 N N . ALA B 1 61 ? -13.812 18.375 8.148 1 97.94 61 ALA B N 1
ATOM 1666 C CA . ALA B 1 61 ? -13.016 17.438 8.945 1 97.94 61 ALA B CA 1
ATOM 1667 C C . ALA B 1 61 ? -12.281 18.172 10.062 1 97.94 61 ALA B C 1
ATOM 1669 O O . ALA B 1 61 ? -12.008 19.375 9.953 1 97.94 61 ALA B O 1
ATOM 1670 N N . SER B 1 62 ? -12.039 17.422 11.078 1 98.25 62 SER B N 1
ATOM 1671 C CA . SER B 1 62 ? -11.195 17.875 12.18 1 98.25 62 SER B CA 1
ATOM 1672 C C . SER B 1 62 ? -10.148 16.828 12.539 1 98.25 62 SER B C 1
ATOM 1674 O O . SER B 1 62 ? -10.406 15.625 12.453 1 98.25 62 SER B O 1
ATOM 1676 N N . GLY B 1 63 ? -8.953 17.359 12.953 1 98 63 GLY B N 1
ATOM 1677 C CA . GLY B 1 63 ? -7.875 16.469 13.367 1 98 63 GLY B CA 1
ATOM 1678 C C . GLY B 1 63 ? -7.145 16.938 14.602 1 98 63 GLY B C 1
ATOM 1679 O O . GLY B 1 63 ? -7.152 18.141 14.914 1 98 63 GLY B O 1
ATOM 1680 N N . GLU B 1 64 ? -6.543 15.984 15.242 1 98.5 64 GLU B N 1
ATOM 1681 C CA . GLU B 1 64 ? -5.754 16.281 16.438 1 98.5 64 GLU B CA 1
ATOM 1682 C C . GLU B 1 64 ? -4.488 15.43 16.484 1 98.5 64 GLU B C 1
ATOM 1684 O O . GLU B 1 64 ? -4.551 14.203 16.344 1 98.5 64 GLU B O 1
ATOM 1689 N N . LEU B 1 65 ? -3.381 16.094 16.703 1 98.44 65 LEU B N 1
ATOM 1690 C CA . LEU B 1 65 ? -2.143 15.391 17.016 1 98.44 65 LEU B CA 1
ATOM 1691 C C . LEU B 1 65 ? -2.184 14.844 18.438 1 98.44 65 LEU B C 1
ATOM 1693 O O . LEU B 1 65 ? -2.115 15.609 19.406 1 98.44 65 LEU B O 1
ATOM 1697 N N . LYS B 1 66 ? -2.195 13.531 18.578 1 98.69 66 LYS B N 1
ATOM 1698 C CA . LYS B 1 66 ? -2.365 12.906 19.891 1 98.69 66 LYS B CA 1
ATOM 1699 C C . LYS B 1 66 ? -1.015 12.609 20.531 1 98.69 66 LYS B C 1
ATOM 1701 O O . LYS B 1 66 ? -0.895 12.602 21.75 1 98.69 66 LYS B O 1
ATOM 1706 N N . ASP B 1 67 ? -0.08 12.32 19.703 1 98.56 67 ASP B N 1
ATOM 1707 C CA . ASP B 1 67 ? 1.263 12.023 20.188 1 98.56 67 ASP B CA 1
ATOM 1708 C C . ASP B 1 67 ? 2.305 12.227 19.094 1 98.56 67 ASP B C 1
ATOM 1710 O O . ASP B 1 67 ? 2.014 12.047 17.906 1 98.56 67 ASP B O 1
ATOM 1714 N N . ALA B 1 68 ? 3.41 12.688 19.516 1 98.31 68 ALA B N 1
ATOM 1715 C CA . ALA B 1 68 ? 4.547 12.875 18.625 1 98.31 68 ALA B CA 1
ATOM 1716 C C . ALA B 1 68 ? 5.859 12.508 19.312 1 98.31 68 ALA B C 1
ATOM 1718 O O . ALA B 1 68 ? 6.246 13.148 20.281 1 98.31 68 ALA B O 1
ATOM 1719 N N . LYS B 1 69 ? 6.461 11.477 18.844 1 98.44 69 LYS B N 1
ATOM 1720 C CA . LYS B 1 69 ? 7.844 11.172 19.203 1 98.44 69 LYS B CA 1
ATOM 1721 C C . LYS B 1 69 ? 8.812 11.688 18.141 1 98.44 69 LYS B C 1
ATOM 1723 O O . LYS B 1 69 ? 8.898 11.117 17.047 1 98.44 69 LYS B O 1
ATOM 1728 N N . GLU B 1 70 ? 9.523 12.641 18.438 1 97.56 70 GLU B N 1
ATOM 1729 C CA . GLU B 1 70 ? 10.305 13.422 17.484 1 97.56 70 GLU B CA 1
ATOM 1730 C C . GLU B 1 70 ? 11.07 12.516 16.516 1 97.56 70 GLU B C 1
ATOM 1732 O O . GLU B 1 70 ? 11.812 11.633 16.953 1 97.56 70 GLU B O 1
ATOM 1737 N N . LYS B 1 71 ? 10.797 12.664 15.234 1 97.56 71 LYS B N 1
ATOM 1738 C CA . LYS B 1 71 ? 11.453 12.062 14.078 1 97.56 71 LYS B CA 1
ATOM 1739 C C . LYS B 1 71 ? 11.141 10.57 13.977 1 97.56 71 LYS B C 1
ATOM 1741 O O . LYS B 1 71 ? 11.68 9.875 13.117 1 97.56 71 LYS B O 1
ATOM 1746 N N . GLU B 1 72 ? 10.273 10.133 14.867 1 97.81 72 GLU B N 1
ATOM 1747 C CA . GLU B 1 72 ? 10.102 8.688 14.906 1 97.81 72 GLU B CA 1
ATOM 1748 C C . GLU B 1 72 ? 8.656 8.297 14.633 1 97.81 72 GLU B C 1
ATOM 1750 O O . GLU B 1 72 ? 8.391 7.41 13.812 1 97.81 72 GLU B O 1
ATOM 1755 N N . GLN B 1 73 ? 7.75 8.93 15.352 1 98.75 73 GLN B N 1
ATOM 1756 C CA . GLN B 1 73 ? 6.371 8.461 15.281 1 98.75 73 GLN B CA 1
ATOM 1757 C C . GLN B 1 73 ? 5.387 9.609 15.453 1 98.75 73 GLN B C 1
ATOM 1759 O O . GLN B 1 73 ? 5.59 10.492 16.297 1 98.75 73 GLN B O 1
ATOM 1764 N N . ILE B 1 74 ? 4.285 9.641 14.695 1 98.69 74 ILE B N 1
ATOM 1765 C CA . ILE B 1 74 ? 3.186 10.594 14.773 1 98.69 74 ILE B CA 1
ATOM 1766 C C . ILE B 1 74 ? 1.863 9.844 14.922 1 98.69 74 ILE B C 1
ATOM 1768 O O . ILE B 1 74 ? 1.601 8.883 14.195 1 98.69 74 ILE B O 1
ATOM 1772 N N . THR B 1 75 ? 1.051 10.203 15.898 1 98.88 75 THR B N 1
ATOM 1773 C CA . THR B 1 75 ? -0.295 9.664 16.078 1 98.88 75 THR B CA 1
ATOM 1774 C C . THR B 1 75 ? -1.338 10.773 15.938 1 98.88 75 THR B C 1
ATOM 1776 O O . THR B 1 75 ? -1.281 11.773 16.656 1 98.88 75 THR B O 1
ATOM 1779 N N . VAL B 1 76 ? -2.279 10.578 15.016 1 98.56 76 VAL B N 1
ATOM 1780 C CA . VAL B 1 76 ? -3.316 11.57 14.75 1 98.56 76 VAL B CA 1
ATOM 1781 C C . VAL B 1 76 ? -4.691 10.914 14.82 1 98.56 76 VAL B C 1
ATOM 1783 O O . VAL B 1 76 ? -4.871 9.789 14.352 1 98.56 76 VAL B O 1
ATOM 1786 N N . GLU B 1 77 ? -5.625 11.586 15.375 1 98.75 77 GLU B N 1
ATOM 1787 C CA . GLU B 1 77 ? -7.035 11.219 15.297 1 98.75 77 GLU B CA 1
ATOM 1788 C C . GLU B 1 77 ? -7.828 12.242 14.492 1 98.75 77 GLU B C 1
ATOM 1790 O O . GLU B 1 77 ? -7.605 13.445 14.617 1 98.75 77 GLU B O 1
ATOM 1795 N N . MET B 1 78 ? -8.703 11.734 13.656 1 98.38 78 MET B N 1
ATOM 1796 C CA . MET B 1 78 ? -9.469 12.609 12.773 1 98.38 78 MET B CA 1
ATOM 1797 C C . MET B 1 78 ? -10.945 12.219 12.758 1 98.38 78 MET B C 1
ATOM 1799 O O . MET B 1 78 ? -11.273 11.031 12.836 1 98.38 78 MET B O 1
ATOM 1803 N N . THR B 1 79 ? -11.75 13.234 12.602 1 98.19 79 THR B N 1
ATOM 1804 C CA . THR B 1 79 ? -13.18 13.055 12.359 1 98.19 79 THR B CA 1
ATOM 1805 C C . THR B 1 79 ? -13.633 13.906 11.18 1 98.19 79 THR B C 1
ATOM 1807 O O . THR B 1 79 ? -13.016 14.922 10.867 1 98.19 79 THR B O 1
ATOM 1810 N N . GLY B 1 80 ? -14.68 13.391 10.484 1 97.62 80 GLY B N 1
ATOM 1811 C CA . GLY B 1 80 ? -15.219 14.164 9.383 1 97.62 80 GLY B CA 1
ATOM 1812 C C . GLY B 1 80 ? -16.688 13.906 9.133 1 97.62 80 GLY B C 1
ATOM 1813 O O . GLY B 1 80 ? -17.172 12.781 9.297 1 97.62 80 GLY B O 1
ATOM 1814 N N . LYS B 1 81 ? -17.328 14.984 8.742 1 96.88 81 LYS B N 1
ATOM 1815 C CA . LYS B 1 81 ? -18.75 14.93 8.398 1 96.88 81 LYS B CA 1
ATOM 1816 C C . LYS B 1 81 ? -18.984 15.383 6.961 1 96.88 81 LYS B C 1
ATOM 1818 O O . LYS B 1 81 ? -18.562 16.469 6.566 1 96.88 81 LYS B O 1
ATOM 1823 N N . PRO B 1 82 ? -19.734 14.484 6.199 1 95.56 82 PRO B N 1
ATOM 1824 C CA . PRO B 1 82 ? -20.125 14.961 4.875 1 95.56 82 PRO B CA 1
ATOM 1825 C C . PRO B 1 82 ? -21.156 16.094 4.941 1 95.56 82 PRO B C 1
ATOM 1827 O O . PRO B 1 82 ? -22.016 16.094 5.816 1 95.56 82 PRO B O 1
ATOM 1830 N N . VAL B 1 83 ? -21 16.938 3.984 1 93.06 83 VAL B N 1
ATOM 1831 C CA . VAL B 1 83 ? -21.875 18.109 3.98 1 93.06 83 VAL B CA 1
ATOM 1832 C C . VAL B 1 83 ? -23.266 17.734 3.48 1 93.06 83 VAL B C 1
ATOM 1834 O O . VAL B 1 83 ? -24.266 18.188 4.023 1 93.06 83 VAL B O 1
ATOM 1837 N N . ALA B 1 84 ? -23.328 16.859 2.41 1 88.94 84 ALA B N 1
ATOM 1838 C CA . ALA B 1 84 ? -24.609 16.594 1.754 1 88.94 84 ALA B CA 1
ATOM 1839 C C . ALA B 1 84 ? -25.094 15.18 2.078 1 88.94 84 ALA B C 1
ATOM 1841 O O . ALA B 1 84 ? -26.109 14.727 1.528 1 88.94 84 ALA B O 1
ATOM 1842 N N . LEU B 1 85 ? -24.406 14.398 2.826 1 84 85 LEU B N 1
ATOM 1843 C CA . LEU B 1 85 ? -24.781 13.031 3.16 1 84 85 LEU B CA 1
ATOM 1844 C C . LEU B 1 85 ? -24.812 12.828 4.672 1 84 85 LEU B C 1
ATOM 1846 O O . LEU B 1 85 ? -24.125 13.539 5.414 1 84 85 LEU B O 1
ATOM 1850 N N . VAL B 1 86 ? -25.734 11.93 5.035 1 87.44 86 VAL B N 1
ATOM 1851 C CA . VAL B 1 86 ? -25.719 11.516 6.434 1 87.44 86 VAL B CA 1
ATOM 1852 C C . VAL B 1 86 ? -24.562 10.562 6.68 1 87.44 86 VAL B C 1
ATOM 1854 O O . VAL B 1 86 ? -24.328 9.633 5.902 1 87.44 86 VAL B O 1
ATOM 1857 N N . GLY B 1 87 ? -23.781 10.883 7.816 1 92.31 87 GLY B N 1
ATOM 1858 C CA . GLY B 1 87 ? -22.703 9.977 8.172 1 92.31 87 GLY B CA 1
ATOM 1859 C C . GLY B 1 87 ? -21.531 10.68 8.828 1 92.31 87 GLY B C 1
ATOM 1860 O O . GLY B 1 87 ? -21.531 11.906 8.977 1 92.31 87 GLY B O 1
ATOM 1861 N N . LEU B 1 88 ? -20.609 9.867 9.297 1 95 88 LEU B N 1
ATOM 1862 C CA . LEU B 1 88 ? -19.422 10.312 10.008 1 95 88 LEU B CA 1
ATOM 1863 C C . LEU B 1 88 ? -18.281 9.32 9.812 1 95 88 LEU B C 1
ATOM 1865 O O . LEU B 1 88 ? -18.5 8.109 9.805 1 95 88 LEU B O 1
ATOM 1869 N N . PHE B 1 89 ? -17.094 9.938 9.578 1 96.5 89 PHE B N 1
ATOM 1870 C CA . PHE B 1 89 ? -15.961 9.023 9.711 1 96.5 89 PHE B CA 1
ATOM 1871 C C . PHE B 1 89 ? -15.094 9.398 10.906 1 96.5 89 PHE B C 1
ATOM 1873 O O . PHE B 1 89 ? -15.023 10.57 11.289 1 96.5 89 PHE B O 1
ATOM 1880 N N . ARG B 1 90 ? -14.5 8.383 11.539 1 98.19 90 ARG B N 1
ATOM 1881 C CA . ARG B 1 90 ? -13.453 8.484 12.555 1 98.19 90 ARG B CA 1
ATOM 1882 C C . ARG B 1 90 ? -12.227 7.672 12.148 1 98.19 90 ARG B C 1
ATOM 1884 O O . ARG B 1 90 ? -12.352 6.531 11.695 1 98.19 90 ARG B O 1
ATOM 1891 N N . ASN B 1 91 ? -11.078 8.328 12.312 1 98.44 91 ASN B N 1
ATOM 1892 C CA . ASN B 1 91 ? -9.844 7.652 11.914 1 98.44 91 ASN B CA 1
ATOM 1893 C C . ASN B 1 91 ? -8.742 7.84 12.953 1 98.44 91 ASN B C 1
ATOM 1895 O O . ASN B 1 91 ? -8.531 8.945 13.453 1 98.44 91 ASN B O 1
ATOM 1899 N N . LYS B 1 92 ? -8.078 6.77 13.305 1 98.75 92 LYS B N 1
ATOM 1900 C CA . LYS B 1 92 ? -6.809 6.82 14.031 1 98.75 92 LYS B CA 1
ATOM 1901 C C . LYS B 1 92 ? -5.641 6.449 13.117 1 98.75 92 LYS B C 1
ATOM 1903 O O . LYS B 1 92 ? -5.602 5.344 12.57 1 98.75 92 LYS B O 1
ATOM 1908 N N . LEU B 1 93 ? -4.719 7.367 12.992 1 98.62 93 LEU B N 1
ATOM 1909 C CA . LEU B 1 93 ? -3.574 7.199 12.102 1 98.62 93 LEU B CA 1
ATOM 1910 C C . LEU B 1 93 ? -2.27 7.176 12.891 1 98.62 93 LEU B C 1
ATOM 1912 O O . LEU B 1 93 ? -2.027 8.055 13.719 1 98.62 93 LEU B O 1
ATOM 1916 N N . ILE B 1 94 ? -1.441 6.176 12.641 1 98.81 94 ILE B N 1
ATOM 1917 C CA . ILE B 1 94 ? -0.094 6.094 13.195 1 98.81 94 ILE B CA 1
ATOM 1918 C C . ILE B 1 94 ? 0.928 6.062 12.062 1 98.81 94 ILE B C 1
ATOM 1920 O O . ILE B 1 94 ? 0.819 5.25 11.141 1 98.81 94 ILE B O 1
ATOM 1924 N N . VAL B 1 95 ? 1.863 6.961 12.141 1 98.69 95 VAL B N 1
ATOM 1925 C CA . VAL B 1 95 ? 2.924 7.07 11.148 1 98.69 95 VAL B CA 1
ATOM 1926 C C . VAL B 1 95 ? 4.281 6.844 11.812 1 98.69 95 VAL B C 1
ATOM 1928 O O . VAL B 1 95 ? 4.586 7.449 12.844 1 98.69 95 VAL B O 1
ATOM 1931 N N . ASN B 1 96 ? 5.07 6.008 11.273 1 98.75 96 ASN B N 1
ATOM 1932 C CA . ASN B 1 96 ? 6.445 5.777 11.711 1 98.75 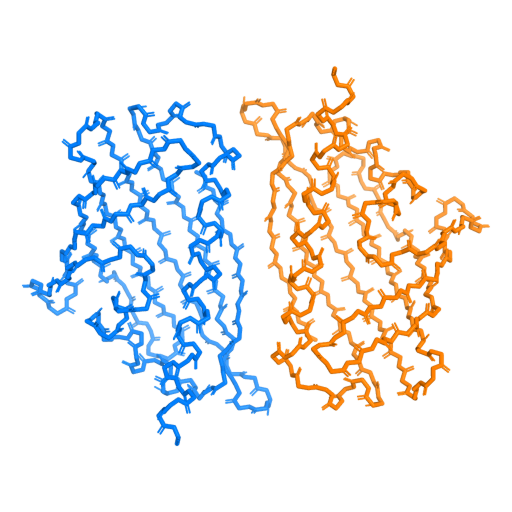96 ASN B CA 1
ATOM 1933 C C . ASN B 1 96 ? 7.449 6.195 10.641 1 98.75 96 ASN B C 1
ATOM 1935 O O . ASN B 1 96 ? 7.258 5.918 9.461 1 98.75 96 ASN B O 1
ATOM 1939 N N . LEU B 1 97 ? 8.484 6.883 11.094 1 98.62 97 LEU B N 1
ATOM 1940 C CA . LEU B 1 97 ? 9.562 7.316 10.211 1 98.62 97 LEU B CA 1
ATOM 1941 C C . LEU B 1 97 ? 10.859 6.582 10.547 1 98.62 97 LEU B C 1
ATOM 1943 O O . LEU B 1 97 ? 11.266 6.527 11.711 1 98.62 97 LEU B O 1
ATOM 1947 N N . THR B 1 98 ? 11.484 6.027 9.531 1 97.5 98 THR B N 1
ATOM 1948 C CA . THR B 1 98 ? 12.758 5.344 9.703 1 97.5 98 THR B CA 1
ATOM 1949 C C . THR B 1 98 ? 13.742 5.746 8.609 1 97.5 98 THR B C 1
ATOM 1951 O O . THR B 1 98 ? 13.391 5.762 7.426 1 97.5 98 THR B O 1
ATOM 1954 N N . GLU B 1 99 ? 14.891 6.012 9 1 95.69 99 GLU B N 1
ATOM 1955 C CA . GLU B 1 99 ? 15.922 6.348 8.031 1 95.69 99 GLU B CA 1
ATOM 1956 C C . GLU B 1 99 ? 16.469 5.098 7.348 1 95.69 99 GLU B C 1
ATOM 1958 O O . GLU B 1 99 ? 16.703 4.078 8.008 1 95.69 99 GLU B O 1
ATOM 1963 N N . THR B 1 100 ? 16.672 5.242 6.035 1 91.75 100 THR B N 1
ATOM 1964 C CA . THR B 1 100 ? 17.297 4.145 5.305 1 91.75 100 THR B CA 1
ATOM 1965 C C . THR B 1 100 ? 18.812 4.363 5.188 1 91.75 100 THR B C 1
ATOM 1967 O O . THR B 1 100 ? 19.312 5.434 5.527 1 91.75 100 THR B O 1
ATOM 1970 N N . GLU B 1 101 ? 19.547 3.373 4.68 1 87.44 101 GLU B N 1
ATOM 1971 C CA . GLU B 1 101 ? 20.984 3.439 4.508 1 87.44 101 GLU B CA 1
ATOM 1972 C C . GLU B 1 101 ? 21.375 4.492 3.473 1 87.44 101 GLU B C 1
ATOM 1974 O O . GLU B 1 101 ? 22.469 5.055 3.525 1 87.44 101 GLU B O 1
ATOM 1979 N N . ASN B 1 102 ? 20.5 4.879 2.566 1 88.12 102 ASN B N 1
ATOM 1980 C CA . ASN B 1 102 ? 20.797 5.809 1.478 1 88.12 102 ASN B CA 1
ATOM 1981 C C . ASN B 1 102 ? 20.359 7.23 1.826 1 88.12 102 ASN B C 1
ATOM 1983 O O . ASN B 1 102 ? 20.297 8.094 0.952 1 88.12 102 ASN B O 1
ATOM 1987 N N . GLY B 1 103 ? 19.969 7.414 3.092 1 91.75 103 GLY B N 1
ATOM 1988 C CA . GLY B 1 103 ? 19.609 8.758 3.533 1 91.75 103 GLY B CA 1
ATOM 1989 C C . GLY B 1 103 ? 18.172 9.133 3.215 1 91.75 103 GLY B C 1
ATOM 1990 O O . GLY B 1 103 ? 17.797 10.305 3.301 1 91.75 103 GLY B O 1
ATOM 1991 N N . GLU B 1 104 ? 17.422 8.172 2.762 1 94.62 104 GLU B N 1
ATOM 1992 C CA . GLU B 1 104 ? 15.984 8.344 2.525 1 94.62 104 GLU B CA 1
ATOM 1993 C C . GLU B 1 104 ? 15.18 8.039 3.783 1 94.62 104 GLU B C 1
ATOM 1995 O O . GLU B 1 104 ? 15.719 7.559 4.777 1 94.62 104 GLU B O 1
ATOM 2000 N N . THR B 1 105 ? 13.922 8.383 3.789 1 97.25 105 THR B N 1
ATOM 2001 C CA . THR B 1 105 ? 13.047 8.078 4.914 1 97.25 105 THR B CA 1
ATOM 2002 C C . THR B 1 105 ? 11.938 7.117 4.496 1 97.25 105 THR B C 1
ATOM 2004 O O . THR B 1 105 ? 11.164 7.414 3.578 1 97.25 105 THR B O 1
ATOM 2007 N N . LEU B 1 106 ? 11.891 5.977 5.145 1 96.94 106 LEU B N 1
ATOM 2008 C CA . LEU B 1 106 ? 10.758 5.062 5.008 1 96.94 106 LEU B CA 1
ATOM 2009 C C . LEU B 1 106 ? 9.602 5.496 5.898 1 96.94 106 LEU B C 1
ATOM 2011 O O . LEU B 1 106 ? 9.766 5.645 7.109 1 96.94 106 LEU B O 1
ATOM 2015 N N . VAL B 1 107 ? 8.469 5.715 5.289 1 98 107 VAL B N 1
ATOM 2016 C CA . VAL B 1 107 ? 7.242 6.043 6.004 1 98 107 VAL B CA 1
ATOM 2017 C C . VAL B 1 107 ? 6.34 4.816 6.078 1 98 107 VAL B C 1
ATOM 2019 O O . VAL B 1 107 ? 5.859 4.328 5.051 1 98 107 VAL B O 1
ATOM 2022 N N . ASP B 1 108 ? 6.0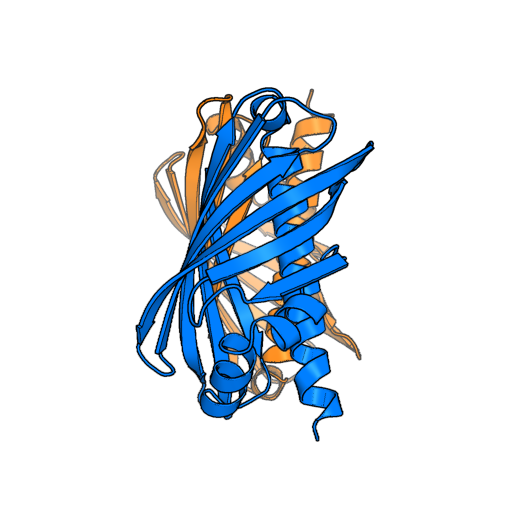98 4.336 7.285 1 97.56 108 ASP B N 1
ATOM 2023 C CA . ASP B 1 108 ? 5.133 3.283 7.582 1 97.56 108 ASP B CA 1
ATOM 2024 C C . ASP B 1 108 ? 3.889 3.854 8.266 1 97.56 108 ASP B C 1
ATOM 2026 O O . ASP B 1 108 ? 3.994 4.602 9.242 1 97.56 108 ASP B O 1
ATOM 2030 N N . TYR B 1 109 ? 2.699 3.426 7.699 1 98 109 TYR B N 1
ATOM 2031 C CA . TYR B 1 109 ? 1.527 3.961 8.383 1 98 109 TYR B CA 1
ATOM 2032 C C . TYR B 1 109 ? 0.424 2.912 8.469 1 98 109 TYR B C 1
ATOM 2034 O O . TYR B 1 109 ? 0.372 1.986 7.66 1 98 109 TYR B O 1
ATOM 2042 N N . GLU B 1 110 ? -0.402 3.104 9.469 1 97.69 110 GLU B N 1
ATOM 2043 C CA . GLU B 1 110 ? -1.602 2.307 9.703 1 97.69 110 GLU B CA 1
ATOM 2044 C C . GLU B 1 110 ? -2.781 3.189 10.102 1 97.69 110 GLU B C 1
ATOM 2046 O O . GLU B 1 110 ? -2.604 4.219 10.758 1 97.69 110 GLU B O 1
ATOM 2051 N N . MET B 1 111 ? -3.938 2.74 9.664 1 97.5 111 MET B N 1
ATOM 2052 C CA . MET B 1 111 ? -5.16 3.475 9.969 1 97.5 111 MET B CA 1
ATOM 2053 C C . MET B 1 111 ? -6.25 2.533 10.469 1 97.5 111 MET B C 1
ATOM 2055 O O . MET B 1 111 ? -6.371 1.405 9.992 1 97.5 111 MET B O 1
ATOM 2059 N N . ASP B 1 112 ? -6.961 2.943 11.422 1 97.56 112 ASP B N 1
ATOM 2060 C CA . ASP B 1 112 ? -8.219 2.346 11.852 1 97.56 112 ASP B CA 1
ATOM 2061 C C . ASP B 1 112 ? -9.398 3.266 11.547 1 97.56 112 ASP B C 1
ATOM 2063 O O . ASP B 1 112 ? -9.633 4.246 12.258 1 97.56 112 ASP B O 1
ATOM 2067 N N . LEU B 1 113 ? -10.125 2.988 10.445 1 96.94 113 LEU B N 1
ATOM 2068 C CA . LEU B 1 113 ? -11.148 3.871 9.898 1 96.94 113 LEU B CA 1
ATOM 2069 C C . LEU B 1 113 ? -12.547 3.33 10.195 1 96.94 113 LEU B C 1
ATOM 2071 O O . LEU B 1 113 ? -12.836 2.166 9.914 1 96.94 113 LEU B O 1
ATOM 2075 N N . GLN B 1 114 ? -13.289 4.117 10.797 1 96.88 114 GLN B N 1
ATOM 2076 C CA . GLN B 1 114 ? -14.688 3.801 11.062 1 96.88 114 GLN B CA 1
ATOM 2077 C C . GLN B 1 114 ? -15.617 4.711 10.266 1 96.88 114 GLN B C 1
ATOM 2079 O O . GLN B 1 114 ? -15.461 5.934 10.281 1 96.88 114 GLN B O 1
ATOM 2084 N N . LEU B 1 115 ? -16.531 4.117 9.586 1 95.19 115 LEU B N 1
ATOM 2085 C CA . LEU B 1 115 ? -17.547 4.836 8.812 1 95.19 115 LEU B CA 1
ATOM 2086 C C . LEU B 1 115 ? -18.938 4.559 9.359 1 95.19 115 LEU B C 1
ATOM 2088 O O . LEU B 1 115 ? -19.25 3.434 9.758 1 95.19 115 LEU B O 1
ATOM 2092 N N . THR B 1 116 ? -19.781 5.57 9.367 1 95.25 116 THR B N 1
ATOM 2093 C CA . THR B 1 116 ? -21.156 5.391 9.812 1 95.25 116 THR B CA 1
ATOM 2094 C C . THR B 1 116 ? -22.141 5.977 8.805 1 95.25 116 THR B C 1
ATOM 2096 O O . THR B 1 116 ? -21.734 6.695 7.887 1 95.25 116 THR B O 1
ATOM 2099 N N . GLY B 1 117 ? -23.469 5.57 8.906 1 92.31 117 GLY B N 1
ATOM 2100 C CA . GLY B 1 117 ? -24.516 6.109 8.039 1 92.31 117 GLY B CA 1
ATOM 2101 C C . GLY B 1 117 ? -24.375 5.656 6.598 1 92.31 117 GLY B C 1
ATOM 2102 O O . GLY B 1 117 ? -24.094 4.488 6.332 1 92.31 117 GLY B O 1
ATOM 2103 N N . ARG B 1 118 ? -24.641 6.59 5.723 1 91.5 118 ARG B N 1
ATOM 2104 C CA . ARG B 1 118 ? -24.625 6.289 4.293 1 91.5 118 ARG B CA 1
ATOM 2105 C C . ARG B 1 118 ? -23.203 5.969 3.818 1 91.5 118 ARG B C 1
ATOM 2107 O O . ARG B 1 118 ? -23.031 5.219 2.857 1 91.5 118 ARG B O 1
ATOM 2114 N N . LEU B 1 119 ? -22.234 6.484 4.504 1 91.56 119 LEU B N 1
ATOM 2115 C CA . LEU B 1 119 ? -20.859 6.184 4.152 1 91.56 119 LEU B CA 1
ATOM 2116 C C . LEU B 1 119 ? -20.562 4.699 4.352 1 91.56 119 LEU B C 1
ATOM 2118 O O . LEU B 1 119 ? -19.859 4.09 3.537 1 91.56 119 LEU B O 1
ATOM 2122 N N . ALA B 1 120 ? -21.172 4.141 5.414 1 90.62 120 ALA B N 1
ATOM 2123 C CA . ALA B 1 120 ? -20.953 2.732 5.734 1 90.62 120 ALA B CA 1
ATOM 2124 C C . ALA B 1 120 ? -21.578 1.828 4.668 1 90.62 120 ALA B C 1
ATOM 2126 O O . ALA B 1 120 ? -21.203 0.659 4.547 1 90.62 120 ALA B O 1
ATOM 2127 N N . SER B 1 121 ? -22.453 2.393 3.93 1 90.5 121 SER B N 1
ATOM 2128 C CA . SER B 1 121 ? -23.156 1.592 2.939 1 90.5 121 SER B CA 1
ATOM 2129 C C . SER B 1 121 ? -22.391 1.515 1.628 1 90.5 121 SER B C 1
ATOM 2131 O O . SER B 1 121 ? -22.703 0.692 0.764 1 90.5 121 SER B O 1
ATOM 2133 N N . LEU B 1 122 ? -21.422 2.391 1.583 1 87.94 122 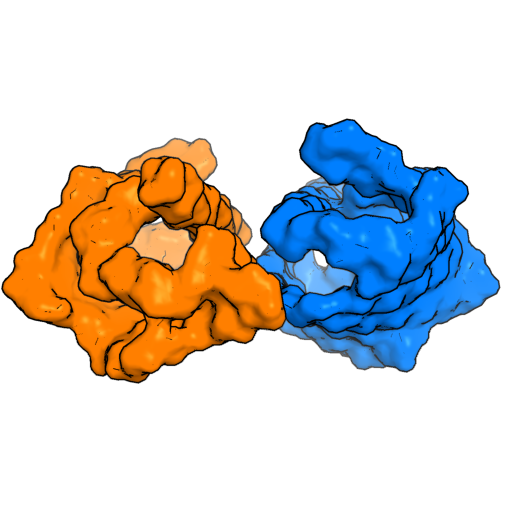LEU B N 1
ATOM 2134 C CA . LEU B 1 122 ? -20.594 2.309 0.388 1 87.94 122 LEU B CA 1
ATOM 2135 C C . LEU B 1 122 ? -19.734 1.047 0.406 1 87.94 122 LEU B C 1
ATOM 2137 O O . LEU B 1 122 ? -19.297 0.604 1.47 1 87.94 122 LEU B O 1
ATOM 2141 N N . GLY B 1 123 ? -19.547 0.409 -0.609 1 86.56 123 GLY B N 1
ATOM 2142 C CA . GLY B 1 123 ? -18.812 -0.84 -0.694 1 86.56 123 GLY B CA 1
ATOM 2143 C C . GLY B 1 123 ? -17.375 -0.718 -0.215 1 86.56 123 GLY B C 1
ATOM 2144 O O . GLY B 1 123 ? -16.688 0.252 -0.538 1 86.56 123 GLY B O 1
ATOM 2145 N N . ASP B 1 124 ? -16.938 -1.742 0.614 1 88.56 124 ASP B N 1
ATOM 2146 C CA . ASP B 1 124 ? -15.602 -1.754 1.189 1 88.56 124 ASP B CA 1
ATOM 2147 C C . ASP B 1 124 ? -14.539 -1.628 0.103 1 88.56 124 ASP B C 1
ATOM 2149 O O . ASP B 1 124 ? -13.539 -0.924 0.282 1 88.56 124 ASP B O 1
ATOM 2153 N N . ILE B 1 125 ? -14.82 -2.262 -0.95 1 84.19 125 ILE B N 1
ATOM 2154 C CA . ILE B 1 125 ? -13.859 -2.258 -2.049 1 84.19 125 ILE B CA 1
ATOM 2155 C C . ILE B 1 125 ? -13.734 -0.845 -2.615 1 84.19 125 ILE B C 1
ATOM 2157 O O . ILE B 1 125 ? -12.617 -0.36 -2.84 1 84.19 125 ILE B O 1
ATOM 2161 N N . LEU B 1 126 ? -14.82 -0.21 -2.75 1 87.31 126 LEU B N 1
ATOM 2162 C CA . LEU B 1 126 ? -14.836 1.151 -3.275 1 87.31 126 LEU B CA 1
ATOM 2163 C C . LEU B 1 126 ? -14.094 2.104 -2.34 1 87.31 126 LEU B C 1
ATOM 2165 O O . LEU B 1 126 ? -13.266 2.9 -2.787 1 87.31 126 LEU B O 1
ATOM 2169 N N . MET B 1 127 ? -14.32 2.029 -1.068 1 92.06 127 MET B N 1
ATOM 2170 C CA . MET B 1 127 ? -13.727 2.941 -0.095 1 92.06 127 MET B CA 1
ATOM 2171 C C . MET B 1 127 ? -12.227 2.689 0.042 1 92.06 127 MET B C 1
ATOM 2173 O O . MET B 1 127 ? -11.438 3.631 0.05 1 92.06 127 MET B O 1
ATOM 2177 N N . ARG B 1 128 ? -11.898 1.467 0.092 1 91.81 128 ARG B N 1
ATOM 2178 C CA . ARG B 1 128 ? -10.477 1.133 0.159 1 91.81 128 ARG B CA 1
ATOM 2179 C C . ARG B 1 128 ? -9.742 1.609 -1.09 1 91.81 128 ARG B C 1
ATOM 2181 O O . ARG B 1 128 ? -8.617 2.105 -1.003 1 91.81 128 ARG B O 1
ATOM 2188 N N . GLY B 1 129 ? -10.367 1.375 -2.23 1 89.75 129 GLY B N 1
ATOM 2189 C CA . GLY B 1 129 ? -9.781 1.878 -3.461 1 89.75 129 GLY B CA 1
ATOM 2190 C C . GLY B 1 129 ? -9.547 3.377 -3.441 1 89.75 129 GLY B C 1
ATOM 2191 O O . GLY B 1 129 ? -8.484 3.85 -3.861 1 89.75 129 GLY B O 1
ATOM 2192 N N . THR B 1 130 ? -10.477 4.121 -2.936 1 93.25 130 THR B N 1
ATOM 2193 C CA . THR B 1 130 ? -10.391 5.574 -2.826 1 93.25 130 THR B CA 1
ATOM 2194 C C . THR B 1 130 ? -9.258 5.977 -1.88 1 93.25 130 THR B C 1
ATOM 2196 O O . THR B 1 130 ? -8.453 6.852 -2.201 1 93.25 130 THR B O 1
ATOM 2199 N N . ILE B 1 131 ? -9.188 5.285 -0.758 1 94.25 131 ILE B N 1
ATOM 2200 C CA . ILE B 1 131 ? -8.188 5.594 0.261 1 94.25 131 ILE B CA 1
ATOM 2201 C C . ILE B 1 131 ? -6.793 5.301 -0.281 1 94.25 131 ILE B C 1
ATOM 2203 O O . ILE B 1 131 ? -5.879 6.113 -0.129 1 94.25 131 ILE B O 1
ATOM 2207 N N . THR B 1 132 ? -6.68 4.188 -0.93 1 91.75 132 THR B N 1
ATOM 2208 C CA . THR B 1 132 ? -5.398 3.783 -1.502 1 91.75 132 THR B CA 1
ATOM 2209 C C . THR B 1 132 ? -4.949 4.77 -2.574 1 91.75 132 THR B C 1
ATOM 2211 O O . THR B 1 132 ? -3.789 5.191 -2.592 1 91.75 132 THR B O 1
ATOM 2214 N N . LYS B 1 133 ? -5.863 5.094 -3.42 1 91.88 133 LYS B N 1
ATOM 2215 C CA . LYS B 1 133 ? -5.559 6.062 -4.465 1 91.88 133 LYS B CA 1
ATOM 2216 C C . LYS B 1 133 ? -5.113 7.395 -3.869 1 91.88 133 LYS B C 1
ATOM 2218 O O . LYS B 1 133 ? -4.133 7.988 -4.324 1 91.88 133 LYS B O 1
ATOM 2223 N N . SER B 1 134 ? -5.773 7.887 -2.896 1 95.69 134 SER B N 1
ATOM 2224 C CA . SER B 1 134 ? -5.445 9.141 -2.223 1 95.69 134 SER B CA 1
ATOM 2225 C C . SER B 1 134 ? -4.074 9.07 -1.559 1 95.69 134 SER B C 1
ATOM 2227 O O . SER B 1 134 ? -3.285 10.008 -1.652 1 95.69 134 SER B O 1
ATOM 2229 N N . ALA B 1 135 ? -3.814 7.953 -0.908 1 95.31 135 ALA B N 1
ATOM 2230 C CA . ALA B 1 135 ? -2.537 7.766 -0.227 1 95.31 135 ALA B CA 1
ATOM 2231 C C . ALA B 1 135 ? -1.378 7.789 -1.221 1 95.31 135 ALA B C 1
ATOM 2233 O O . ALA B 1 135 ? -0.335 8.391 -0.955 1 95.31 135 ALA B O 1
ATOM 2234 N N . ASN B 1 136 ? -1.593 7.148 -2.369 1 93.06 136 ASN B N 1
ATOM 2235 C CA . ASN B 1 136 ? -0.567 7.145 -3.408 1 93.06 136 ASN B CA 1
ATOM 2236 C C . ASN B 1 136 ? -0.317 8.547 -3.953 1 93.06 136 ASN B C 1
ATOM 2238 O O . ASN B 1 136 ? 0.833 8.961 -4.121 1 93.06 136 ASN B O 1
ATOM 2242 N N . GLU B 1 137 ? -1.317 9.227 -4.211 1 95.75 137 GLU B N 1
ATOM 2243 C CA . GLU B 1 137 ? -1.188 10.594 -4.699 1 95.75 137 GLU B CA 1
ATOM 2244 C C . GLU B 1 137 ? -0.522 11.492 -3.66 1 95.75 137 GLU B C 1
ATOM 2246 O O . GLU B 1 137 ? 0.309 12.336 -4.004 1 95.75 137 GLU B O 1
ATOM 2251 N N . PHE B 1 138 ? -0.868 11.336 -2.406 1 97.5 138 PHE B N 1
ATOM 2252 C CA . PHE B 1 138 ? -0.225 12.062 -1.316 1 97.5 138 PHE B CA 1
ATOM 2253 C C . PHE B 1 138 ? 1.279 11.82 -1.319 1 97.5 138 PHE B C 1
ATOM 2255 O O . PHE B 1 138 ? 2.066 12.766 -1.233 1 97.5 138 PHE B O 1
ATOM 2262 N N . ALA B 1 139 ? 1.661 10.586 -1.354 1 95.25 139 ALA B N 1
ATOM 2263 C CA . ALA B 1 139 ? 3.072 10.219 -1.354 1 95.25 139 ALA B CA 1
ATOM 2264 C C . ALA B 1 139 ? 3.818 10.891 -2.5 1 95.25 139 ALA B C 1
ATOM 2266 O O . ALA B 1 139 ? 4.922 11.406 -2.312 1 95.25 139 ALA B O 1
ATOM 2267 N N . GLU B 1 140 ? 3.189 10.891 -3.674 1 94.06 140 GLU B N 1
ATOM 2268 C CA . GLU B 1 140 ? 3.783 11.547 -4.836 1 94.06 140 GLU B CA 1
ATOM 2269 C C . GLU B 1 140 ? 3.932 13.047 -4.609 1 94.06 140 GLU B C 1
ATOM 2271 O O . GLU B 1 140 ? 4.965 13.633 -4.941 1 94.06 140 GLU B O 1
ATOM 2276 N N . ASN B 1 141 ? 2.924 13.648 -4.074 1 96.62 141 ASN B N 1
ATOM 2277 C CA . ASN B 1 141 ? 2.945 15.078 -3.805 1 96.62 141 ASN B CA 1
ATOM 2278 C C . ASN B 1 141 ? 4.031 15.445 -2.797 1 96.62 141 ASN B C 1
ATOM 2280 O O . ASN B 1 141 ? 4.742 16.438 -2.977 1 96.62 141 ASN B O 1
ATOM 2284 N N . VAL B 1 142 ? 4.117 14.656 -1.737 1 96.5 142 VAL B N 1
ATOM 2285 C CA . VAL B 1 142 ? 5.129 14.914 -0.717 1 96.5 142 VAL B CA 1
ATOM 2286 C C . VAL B 1 142 ? 6.523 14.797 -1.328 1 96.5 142 VAL B C 1
ATOM 2288 O O . VAL B 1 142 ? 7.402 15.609 -1.045 1 96.5 142 VAL B O 1
ATOM 2291 N N . GLN B 1 143 ? 6.734 13.805 -2.156 1 93.75 143 GLN B N 1
ATOM 2292 C CA . GLN B 1 143 ? 8.031 13.633 -2.811 1 93.75 143 GLN B CA 1
ATOM 2293 C C . GLN B 1 143 ? 8.383 14.859 -3.648 1 93.75 143 GLN B C 1
ATOM 2295 O O . GLN B 1 143 ? 9.531 15.312 -3.635 1 93.75 143 GLN B O 1
ATOM 2300 N N . LYS B 1 144 ? 7.445 15.375 -4.355 1 94.56 144 LYS B N 1
ATOM 2301 C CA . LYS B 1 144 ? 7.66 16.547 -5.199 1 94.56 144 LYS B CA 1
ATOM 2302 C C . LYS B 1 144 ? 8.062 17.766 -4.363 1 94.56 144 LYS B C 1
ATOM 2304 O O . LYS B 1 144 ? 8.828 18.609 -4.82 1 94.56 144 LYS B O 1
ATOM 2309 N N . LEU B 1 145 ? 7.492 17.797 -3.211 1 93.62 145 LEU B N 1
ATOM 2310 C CA . LEU B 1 145 ? 7.812 18.891 -2.307 1 93.62 145 LEU B CA 1
ATOM 2311 C C . LEU B 1 145 ? 9.305 18.922 -1.994 1 93.62 145 LEU B C 1
ATOM 2313 O O . LEU B 1 145 ? 9.891 20 -1.854 1 93.62 145 LEU B O 1
ATOM 2317 N N . PHE B 1 146 ? 9.945 17.812 -1.881 1 92.25 146 PHE B N 1
ATOM 2318 C CA . PHE B 1 146 ? 11.352 17.734 -1.505 1 92.25 146 PHE B CA 1
ATOM 2319 C C . PHE B 1 146 ? 12.242 17.797 -2.738 1 92.25 146 PHE B C 1
ATOM 2321 O O . PHE B 1 146 ? 13.453 18.016 -2.623 1 92.25 146 PHE B O 1
ATOM 2328 N N . GLN B 1 147 ? 11.766 17.453 -3.928 1 82.88 147 GLN B N 1
ATOM 2329 C CA . GLN B 1 147 ? 12.547 17.578 -5.152 1 82.88 147 GLN B CA 1
ATOM 2330 C C . GLN B 1 147 ? 12.68 19.047 -5.562 1 82.88 147 GLN B C 1
ATOM 2332 O O . GLN B 1 147 ? 13.688 19.438 -6.164 1 82.88 147 GLN B O 1
ATOM 2337 N N . HIS B 1 148 ? 11.719 19.781 -5.387 1 68.12 148 HIS B N 1
ATOM 2338 C CA . HIS B 1 148 ? 11.773 21.188 -5.746 1 68.12 148 HIS B CA 1
ATOM 2339 C C . HIS B 1 148 ? 12.492 22 -4.668 1 68.12 148 HIS B C 1
ATOM 2341 O O . HIS B 1 148 ? 12.922 23.125 -4.922 1 68.12 148 HIS B O 1
ATOM 2347 N N . SER B 1 149 ? 12.547 21.406 -3.525 1 53.44 149 SER B N 1
ATOM 2348 C CA . SER B 1 149 ? 13.281 22.156 -2.508 1 53.44 149 SER B CA 1
ATOM 2349 C C . SER B 1 149 ? 14.781 22.062 -2.732 1 53.44 149 SER B C 1
ATOM 2351 O O . SER B 1 149 ? 15.547 22.859 -2.178 1 53.44 149 SER B O 1
ATOM 2353 N N . ASN B 1 150 ? 15.344 21.125 -3.592 1 43.34 150 ASN B N 1
ATOM 2354 C CA . ASN B 1 150 ? 16.766 21.219 -3.92 1 43.34 150 ASN B CA 1
ATOM 2355 C C . ASN B 1 150 ? 17 22.094 -5.141 1 43.34 150 ASN B C 1
ATOM 2357 O O . ASN B 1 150 ? 16.25 22.031 -6.117 1 43.34 150 ASN B O 1
#

Secondary structure (DSSP, 8-state):
-EEEEEEEESS-HHHHHHHHT-HHHHHTTSTTEEEEEESSSSEEEEEEEEEETTEEEEEEEEEEEEEEETTTEEEEEEEEEESSSSEEEEEEEEEEEEE-TTS-EEEEEEEEEEEEETGGGS-HHHHHHHHHHHHHHHHHHHHHHHHS--/-EEEEEEEESS-HHHHHHHHT-HHHHHTTSTTEEEEEESSSSEEEEEEEEEETTEEEEEEEEEEEEEEETTTEEEEEEEEEESSSSEEEEEEEEEEEEE-TTS-EEEEEEEEEEEEETGGGS-HHHHHHHHHHHHHHHHHHHHHHHHS--

Solvent-accessible surface area (backbone atoms only — not comparable to full-atom values): 15436 Å² total; per-residue (Å²): 91,80,47,51,39,65,52,73,33,86,39,40,42,66,59,51,38,58,43,70,71,29,62,66,66,42,38,75,26,38,75,42,50,75,43,69,44,75,78,47,100,44,31,35,38,34,35,36,44,47,72,48,104,86,48,74,47,44,29,48,31,40,36,33,60,75,44,74,45,89,61,37,37,41,31,34,39,35,40,32,32,44,73,90,48,63,43,41,38,40,36,41,37,42,38,36,46,41,71,45,97,86,48,24,20,39,38,40,36,38,35,46,40,44,61,31,63,59,57,51,69,50,52,68,63,59,53,50,52,47,50,50,52,43,51,52,50,23,53,53,40,50,40,51,58,54,58,70,68,102,90,80,49,52,39,65,52,73,34,85,39,41,44,66,59,51,39,56,43,70,72,29,62,66,66,42,37,75,26,38,76,43,50,75,44,68,46,75,76,48,100,46,31,35,39,33,35,36,44,47,73,48,103,88,49,74,47,43,29,48,32,39,37,32,59,75,44,71,44,88,59,37,36,42,32,35,41,35,39,33,32,44,74,91,47,63,42,40,38,40,35,42,36,40,37,36,46,42,70,45,97,86,49,24,20,40,38,38,37,37,35,47,41,45,61,32,63,60,57,50,68,49,52,68,64,58,52,50,51,47,51,50,52,42,51,53,50,22,54,54,40,50,40,50,56,52,58,68,70,101

Radius of gyration: 20.57 Å; Cα contacts (8 Å, |Δi|>4): 615; chains: 2; bounding box: 50×56×40 Å

Nearest PDB structures (foldseek):
  2pcs-assembly1_A  TM=9.381E-01  e=2.412E-11  Geobacillus kaustophilus HTA426
  2ns9-assembly1_B  TM=9.315E-01  e=3.364E-10  Aeropyrum pernix
  3k90-assembly3_C  TM=6.434E-01  e=1.920E-05  Arabidopsis thaliana
  5zch-assembly2_D  TM=6.413E-01  e=3.656E-05  Oryza sativa Japonica Group
  8ag0-assembly1_A  TM=5.884E-01  e=4.621E-05  Homo sapiens

Sequence (300 aa):
MYLKNQFLIEASQDEVWSVFMDAEKLGKCVPGCKEIMMISPTKYDAVMEVKIQFMTITFQASGELKDAKEKEQITVEMTGKPVALVGLFRNKLIVNLTETENGETLVDYEMDLQLTGRLASLGDILMRGTITKSANEFAENVQKLFQHSNMYLKNQFLIEASQDEVWSVFMDAEKLGKCVPGCKEIMMISPTKYDAVMEVKIQFMTITFQASGELKDAKEKEQITVEMTGKPVALVGLFRNKLIVNLTETENGETLVDYEMDLQLTGRLASLGDILMRGTITKSANEFAENVQKLFQHSN

Foldseek 3Di:
DKDKDKDKAPAALQVLQVQVQPCVSLLVLFPQWDDKDDPDSFKMWTWGWFDFPPDIWIKTKMKGFPDDDRSFKTWMWMKIDTPPFDKMKIKIKMWGWDADPNRMIMIIMMMDMDIDHPRVVPDPVRVVVRVVVRVVSSSVSVNVVVVVVD/DKDKDKDKAPAALQVLLVQVQPCVSLLVLFPQWDDKDDPDSFKIWTWGWFDFPPDIWIKTKMKGFPDDDRSFKTWMWMKIDTDPFDKIKIKIKMWGWDADPVRMIMIIMMMDMDIDHPRVVPDPVRVVVRVVVRVVSSSVSVNVVVVVVD

Organism: NCBI:txid1808955

pLDDT: mean 94.41, std 6.82, range [43.34, 98.88]